Protein AF-A0A7S4BZR0-F1 (afdb_monomer_lite)

InterPro domains:
  IPR036034 PDZ superfamily [SSF50156] (116-196)

Organism: Chrysotila carterae (NCBI:txid13221)

Sequence (221 aa):
MADSKASVEVSASSNACWRFVQHFDRAEKVVCATGTAWGLLARAPMSVLVLYWFVRHCVYFGVTLALLLLADPAWALPLVGAVFVVAHVWKGTAFILRLKNDEFPQPADIELGDRSVTPSSPRGRVSVRLLKPTPSTRWGIVPAVSHHPDGHVQIVKLNAEGYARKKLCVGDIVLTIDGESVHSCEGFVAAINAAHENADAKNGPLLTISRSKNSFDIEAD

Structure (mmCIF, N/CA/C/O backbone):
data_AF-A0A7S4BZR0-F1
#
_entry.id   AF-A0A7S4BZR0-F1
#
loop_
_atom_site.group_PDB
_atom_site.id
_atom_site.type_symbol
_atom_site.label_atom_id
_atom_site.label_alt_id
_atom_site.label_comp_id
_atom_site.label_asym_id
_atom_site.label_entity_id
_atom_site.label_seq_id
_atom_site.pdbx_PDB_ins_code
_atom_site.Cartn_x
_atom_site.Cartn_y
_atom_site.Cartn_z
_atom_site.occupancy
_atom_site.B_iso_or_equiv
_atom_site.auth_seq_id
_atom_site.auth_comp_id
_atom_site.auth_asym_id
_atom_site.auth_atom_id
_atom_site.pdbx_PDB_model_num
ATOM 1 N N . MET A 1 1 ? -13.819 -42.213 -40.325 1.00 55.97 1 MET A N 1
ATOM 2 C CA . MET A 1 1 ? -12.811 -42.623 -39.315 1.00 55.97 1 MET A CA 1
ATOM 3 C C . MET A 1 1 ? -11.538 -41.752 -39.331 1.00 55.97 1 MET A C 1
ATOM 5 O O . MET A 1 1 ? -10.557 -42.135 -38.710 1.00 55.97 1 MET A O 1
ATOM 9 N N . ALA A 1 2 ? -11.545 -40.577 -39.987 1.00 55.94 2 ALA A N 1
ATOM 10 C CA . ALA A 1 2 ? -10.384 -39.678 -40.087 1.00 55.94 2 ALA A CA 1
ATOM 11 C C . ALA A 1 2 ? -10.424 -38.473 -39.114 1.00 55.94 2 ALA A C 1
ATOM 13 O O . ALA A 1 2 ? -9.376 -37.911 -38.815 1.00 55.94 2 ALA A O 1
ATOM 14 N N . ASP A 1 3 ? -11.586 -38.134 -38.539 1.00 53.53 3 ASP A N 1
ATOM 15 C CA . ASP A 1 3 ? -11.743 -36.954 -37.661 1.00 53.53 3 ASP A CA 1
ATOM 16 C C . ASP A 1 3 ? -11.154 -37.098 -36.249 1.00 53.53 3 ASP A C 1
ATOM 18 O O . ASP A 1 3 ? -10.976 -36.114 -35.537 1.00 53.53 3 ASP A O 1
ATOM 22 N N . SER A 1 4 ? -10.807 -38.315 -35.822 1.00 54.84 4 SER A N 1
ATOM 23 C CA . SER A 1 4 ? -10.306 -38.548 -34.459 1.00 54.84 4 SER A CA 1
ATOM 24 C C . SER A 1 4 ? -8.839 -38.153 -34.257 1.00 54.84 4 SER A C 1
ATOM 26 O O . SER A 1 4 ? -8.421 -38.011 -33.111 1.00 54.84 4 SER A O 1
ATOM 28 N N . LYS A 1 5 ? -8.035 -38.013 -35.320 1.00 55.50 5 LYS A N 1
ATOM 29 C CA . LYS A 1 5 ? -6.603 -37.682 -35.177 1.00 55.50 5 LYS A CA 1
ATOM 30 C C . LYS A 1 5 ? -6.351 -36.178 -35.068 1.00 55.50 5 LYS A C 1
ATOM 32 O O . LYS A 1 5 ? -5.501 -35.770 -34.284 1.00 55.50 5 LYS A O 1
ATOM 37 N N . ALA A 1 6 ? -7.130 -35.360 -35.775 1.00 54.78 6 ALA A N 1
ATOM 38 C CA . ALA A 1 6 ? -6.945 -33.909 -35.795 1.00 54.78 6 ALA A CA 1
ATOM 39 C C . ALA A 1 6 ? -7.263 -33.242 -34.440 1.00 54.78 6 ALA A C 1
ATOM 41 O O . ALA A 1 6 ? -6.581 -32.307 -34.029 1.00 54.78 6 ALA A O 1
ATOM 42 N N . SER A 1 7 ? -8.251 -33.750 -33.697 1.00 50.66 7 SER A N 1
ATOM 43 C CA . SER A 1 7 ? -8.622 -33.205 -32.382 1.00 50.66 7 SER A CA 1
ATOM 44 C C . SER A 1 7 ? -7.579 -33.480 -31.288 1.00 50.66 7 SER A C 1
ATOM 46 O O . SER A 1 7 ? -7.428 -32.680 -30.363 1.00 50.66 7 SER A O 1
ATOM 48 N N . VAL A 1 8 ? -6.809 -34.566 -31.411 1.00 54.81 8 VAL A N 1
ATOM 49 C CA . VAL A 1 8 ? -5.759 -34.939 -30.448 1.00 54.81 8 VAL A CA 1
ATOM 50 C C . VAL A 1 8 ? -4.508 -34.071 -30.622 1.00 54.81 8 VAL A C 1
ATOM 52 O O . VAL A 1 8 ? -3.921 -33.637 -29.630 1.00 54.81 8 VAL A O 1
ATOM 55 N N . GLU A 1 9 ? -4.129 -33.741 -31.859 1.00 52.38 9 GLU A N 1
ATOM 56 C CA . GLU A 1 9 ? -2.965 -32.883 -32.133 1.00 52.38 9 GLU A CA 1
ATOM 57 C C . GLU A 1 9 ? -3.201 -31.418 -31.732 1.00 52.38 9 GLU A C 1
ATOM 59 O O . GLU A 1 9 ? -2.324 -30.789 -31.132 1.00 52.38 9 GLU A O 1
ATOM 64 N N . VAL A 1 10 ? -4.412 -30.892 -31.948 1.00 50.62 10 VAL A N 1
ATOM 65 C CA . VAL A 1 10 ? -4.777 -29.525 -31.530 1.00 50.62 10 VAL A CA 1
ATOM 66 C C . VAL A 1 10 ? -4.757 -29.386 -30.001 1.00 50.62 10 VAL A C 1
ATOM 68 O O . VAL A 1 10 ? -4.295 -28.369 -29.477 1.00 50.62 10 VAL A O 1
ATOM 71 N N . SER A 1 11 ? -5.167 -30.426 -29.265 1.00 49.31 11 SER A N 1
ATOM 72 C CA . SER A 1 11 ? -5.118 -30.429 -27.797 1.00 49.31 11 SER A CA 1
ATOM 73 C C . SER A 1 11 ? -3.698 -30.567 -27.230 1.00 49.31 11 SER A C 1
ATOM 75 O O . SER A 1 11 ? -3.447 -30.128 -26.107 1.00 49.31 11 SER A O 1
ATOM 77 N N . ALA A 1 12 ? -2.757 -31.172 -27.957 1.00 51.62 12 ALA A N 1
ATOM 78 C CA . ALA A 1 12 ? -1.363 -31.272 -27.520 1.00 51.62 12 ALA A CA 1
ATOM 79 C C . ALA A 1 12 ? -0.606 -29.948 -27.731 1.00 51.62 12 ALA A C 1
ATOM 81 O O . ALA A 1 12 ? 0.138 -29.508 -26.850 1.00 51.62 12 ALA A O 1
ATOM 82 N N . SER A 1 13 ? -0.857 -29.274 -28.859 1.00 44.56 13 SER A N 1
ATOM 83 C CA . SER A 1 13 ? -0.262 -27.973 -29.188 1.00 44.56 13 SER A CA 1
ATOM 84 C C . SER A 1 13 ? -0.703 -26.864 -28.224 1.00 44.56 13 SER A C 1
ATOM 86 O O . SER A 1 13 ? 0.113 -26.044 -27.797 1.00 44.56 13 SER A O 1
ATOM 88 N N . SER A 1 14 ? -1.977 -26.849 -27.822 1.00 53.19 14 SER A N 1
ATOM 89 C CA . SER A 1 14 ? -2.496 -25.862 -26.866 1.00 53.19 14 SER A CA 1
ATOM 90 C C . SER A 1 14 ? -1.913 -26.046 -25.460 1.00 53.19 14 SER A C 1
ATOM 92 O O . SER A 1 14 ? -1.581 -25.061 -24.801 1.00 53.19 14 SER A O 1
ATOM 94 N N . ASN A 1 15 ? -1.688 -27.292 -25.034 1.00 54.22 15 ASN A N 1
ATOM 95 C CA . ASN A 1 15 ? -1.074 -27.616 -23.744 1.00 54.22 15 ASN A CA 1
ATOM 96 C C . ASN A 1 15 ? 0.422 -27.268 -23.681 1.00 54.22 15 ASN A C 1
ATOM 98 O O . ASN A 1 15 ? 0.909 -26.844 -22.631 1.00 54.22 15 ASN A O 1
ATOM 102 N N . ALA A 1 16 ? 1.158 -27.410 -24.787 1.00 57.34 16 ALA A N 1
ATOM 103 C CA . ALA A 1 16 ? 2.561 -26.998 -24.866 1.00 57.34 16 ALA A CA 1
ATOM 104 C C . ALA A 1 16 ? 2.708 -25.469 -24.795 1.00 57.34 16 ALA A C 1
ATOM 106 O O . ALA A 1 16 ? 3.540 -24.967 -24.039 1.00 57.34 16 ALA A O 1
ATOM 107 N N . CYS A 1 17 ? 1.844 -24.736 -25.505 1.00 53.62 17 CYS A N 1
ATOM 108 C CA . CYS A 1 17 ? 1.782 -23.277 -25.446 1.00 53.62 17 CYS A CA 1
ATOM 109 C C . CYS A 1 17 ? 1.456 -22.784 -24.025 1.00 53.62 17 CYS A C 1
ATOM 111 O O . CYS A 1 17 ? 2.168 -21.943 -23.479 1.00 53.62 17 CYS A O 1
ATOM 113 N N . TRP A 1 18 ? 0.460 -23.385 -23.365 1.00 49.34 18 TRP A N 1
ATOM 114 C CA . TRP A 1 18 ? 0.088 -23.021 -21.993 1.00 49.34 18 TRP A CA 1
ATOM 115 C C . TRP A 1 18 ? 1.195 -23.301 -20.970 1.00 49.34 18 TRP A C 1
ATOM 117 O O . TRP A 1 18 ? 1.452 -22.480 -20.089 1.00 49.34 18 TRP A O 1
ATOM 127 N N . ARG A 1 19 ? 1.895 -24.435 -21.093 1.00 57.91 19 ARG A N 1
ATOM 128 C CA . ARG A 1 19 ? 3.045 -24.754 -20.232 1.00 57.91 19 ARG A CA 1
ATOM 129 C C . ARG A 1 19 ? 4.204 -23.789 -20.460 1.00 57.91 19 ARG A C 1
ATOM 131 O O . ARG A 1 19 ? 4.810 -23.338 -19.493 1.00 57.91 19 ARG A O 1
ATOM 138 N N . PHE A 1 20 ? 4.483 -23.429 -21.710 1.00 57.78 20 PHE A N 1
ATOM 139 C CA . PHE A 1 20 ? 5.514 -22.449 -22.045 1.00 57.78 20 PHE A CA 1
ATOM 140 C C . PHE A 1 20 ? 5.204 -21.070 -21.445 1.00 57.78 20 PHE A C 1
ATOM 142 O O . PHE A 1 20 ? 6.070 -20.473 -20.808 1.00 57.78 20 PHE A O 1
ATOM 149 N N . VAL A 1 21 ? 3.949 -20.618 -21.537 1.00 54.72 21 VAL A N 1
ATOM 150 C CA . VAL A 1 21 ? 3.473 -19.370 -20.914 1.00 54.72 21 VAL A CA 1
ATOM 151 C C . VAL A 1 21 ? 3.598 -19.416 -19.386 1.00 54.72 21 VAL A C 1
ATOM 153 O O . VAL A 1 21 ? 4.069 -18.455 -18.789 1.00 54.72 21 VAL A O 1
ATOM 156 N N . GLN A 1 22 ? 3.272 -20.538 -18.734 1.00 57.62 22 GLN A N 1
ATOM 157 C CA . GLN A 1 22 ? 3.441 -20.691 -17.279 1.00 57.62 22 GLN A CA 1
ATOM 158 C C . GLN A 1 22 ? 4.911 -20.687 -16.833 1.00 57.62 22 GLN A C 1
ATOM 160 O O . GLN A 1 22 ? 5.239 -20.154 -15.769 1.00 57.62 22 GLN A O 1
ATOM 165 N N . HIS A 1 23 ? 5.809 -21.279 -17.624 1.00 57.84 23 HIS A N 1
ATOM 166 C CA . HIS A 1 23 ? 7.246 -21.222 -17.359 1.00 57.84 23 HIS A CA 1
ATOM 167 C C . HIS A 1 23 ? 7.792 -19.802 -17.534 1.00 57.84 23 HIS A C 1
ATOM 169 O O . HIS A 1 23 ? 8.602 -19.367 -16.714 1.00 57.84 23 HIS A O 1
ATOM 175 N N . PHE A 1 24 ? 7.298 -19.062 -18.529 1.00 56.38 24 PHE A N 1
ATOM 176 C CA . PHE A 1 24 ? 7.639 -17.656 -18.733 1.00 56.38 24 PHE A CA 1
ATOM 177 C C . PHE A 1 24 ? 7.092 -16.745 -17.629 1.00 56.38 24 PHE A C 1
ATOM 179 O O . PHE A 1 24 ? 7.847 -15.925 -17.130 1.00 56.38 24 PHE A O 1
ATOM 186 N N . ASP A 1 25 ? 5.856 -16.936 -17.162 1.00 47.59 25 ASP A N 1
ATOM 187 C CA . ASP A 1 25 ? 5.275 -16.183 -16.035 1.00 47.59 25 ASP A CA 1
ATOM 188 C C . ASP A 1 25 ? 6.027 -16.458 -14.716 1.00 47.59 25 ASP A C 1
ATOM 190 O O . ASP A 1 25 ? 6.266 -15.558 -13.911 1.00 47.59 25 ASP A O 1
ATOM 194 N N . ARG A 1 26 ? 6.510 -17.691 -14.499 1.00 51.25 26 ARG A N 1
ATOM 195 C CA . ARG A 1 26 ? 7.416 -17.995 -13.375 1.00 51.25 26 ARG A CA 1
ATOM 196 C C . ARG A 1 26 ? 8.785 -17.341 -13.533 1.00 51.25 26 ARG A C 1
ATOM 198 O O . ARG A 1 26 ? 9.298 -16.802 -12.555 1.00 51.25 26 ARG A O 1
ATOM 205 N N . ALA A 1 27 ? 9.377 -17.377 -14.724 1.00 48.81 27 ALA A N 1
ATOM 206 C CA . ALA A 1 27 ? 10.653 -16.720 -14.991 1.00 48.81 27 ALA A CA 1
ATOM 207 C C . ALA A 1 27 ? 10.530 -15.197 -14.853 1.00 48.81 27 ALA A C 1
ATOM 209 O O . ALA A 1 27 ? 11.384 -14.576 -14.230 1.00 48.81 27 ALA A O 1
ATOM 210 N N . GLU A 1 28 ? 9.433 -14.605 -15.325 1.00 44.62 28 GLU A N 1
ATOM 211 C CA . GLU A 1 28 ? 9.085 -13.203 -15.122 1.00 44.62 28 GLU A CA 1
ATOM 212 C C . GLU A 1 28 ? 8.915 -12.907 -13.639 1.00 44.62 28 GLU A C 1
ATOM 214 O O . GLU A 1 28 ? 9.510 -11.957 -13.163 1.00 44.62 28 GLU A O 1
ATOM 219 N N . LYS A 1 29 ? 8.213 -13.734 -12.861 1.00 49.41 29 LYS A N 1
ATOM 220 C CA . LYS A 1 29 ? 8.102 -13.552 -11.405 1.00 49.41 29 LYS A CA 1
ATOM 221 C C . LYS A 1 29 ? 9.438 -13.667 -10.685 1.00 49.41 29 LYS A C 1
ATOM 223 O O . LYS A 1 29 ? 9.616 -12.971 -9.699 1.00 49.41 29 LYS A O 1
ATOM 228 N N . VAL A 1 30 ? 10.386 -14.471 -11.164 1.00 47.75 30 VAL A N 1
ATOM 229 C CA . VAL A 1 30 ? 11.737 -14.606 -10.582 1.00 47.75 30 VAL A CA 1
ATOM 230 C C . VAL A 1 30 ? 12.661 -13.456 -11.011 1.00 47.75 3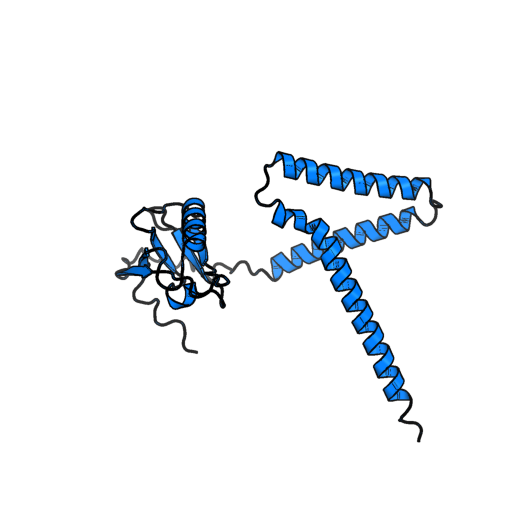0 VAL A C 1
ATOM 232 O O . VAL A 1 30 ? 13.374 -12.881 -10.191 1.00 47.75 30 VAL A O 1
ATOM 235 N N . VAL A 1 31 ? 12.610 -13.034 -12.272 1.00 48.50 31 VAL A N 1
ATOM 236 C CA . VAL A 1 31 ? 13.369 -11.881 -12.782 1.00 48.50 31 VAL A CA 1
ATOM 237 C C . VAL A 1 31 ? 12.791 -10.578 -12.223 1.00 48.50 31 VAL A C 1
ATOM 239 O O . VAL A 1 31 ? 13.530 -9.710 -11.760 1.00 48.50 31 VAL A O 1
ATOM 242 N N . CYS A 1 32 ? 11.471 -10.464 -12.131 1.00 49.34 32 CYS A N 1
ATOM 243 C CA . CYS A 1 32 ? 10.783 -9.432 -11.371 1.00 49.34 32 CYS A CA 1
ATOM 244 C C . CYS A 1 32 ? 10.962 -9.624 -9.863 1.00 49.34 32 CYS A C 1
ATOM 246 O O . CYS A 1 32 ? 10.947 -8.610 -9.189 1.00 49.34 32 CYS A O 1
ATOM 248 N N . ALA A 1 33 ? 11.239 -10.813 -9.308 1.00 44.12 33 ALA A N 1
ATOM 249 C CA . ALA A 1 33 ? 11.670 -10.985 -7.906 1.00 44.12 33 ALA A CA 1
ATOM 250 C C . ALA A 1 33 ? 13.006 -10.262 -7.660 1.00 44.12 33 ALA A C 1
ATOM 252 O O . ALA A 1 33 ? 13.150 -9.484 -6.720 1.00 44.12 33 ALA A O 1
ATOM 253 N N . THR A 1 34 ? 13.951 -10.387 -8.596 1.00 49.88 34 THR A N 1
ATOM 254 C CA . THR A 1 34 ? 15.187 -9.579 -8.593 1.00 49.88 34 THR A CA 1
ATOM 255 C C . THR A 1 34 ? 14.941 -8.103 -8.966 1.00 49.88 34 THR A C 1
ATOM 257 O O . THR A 1 34 ? 15.720 -7.216 -8.630 1.00 49.88 34 THR A O 1
ATOM 260 N N . GLY A 1 35 ? 13.814 -7.779 -9.602 1.00 50.03 35 GLY A N 1
ATOM 261 C CA . GLY A 1 35 ? 13.311 -6.409 -9.756 1.00 50.03 35 GLY A CA 1
ATOM 262 C C . GLY A 1 35 ? 12.559 -5.858 -8.531 1.00 50.03 35 GLY A C 1
ATOM 263 O O . GLY A 1 35 ? 12.505 -4.646 -8.361 1.00 50.03 35 GLY A O 1
ATOM 264 N N . THR A 1 36 ? 12.022 -6.718 -7.662 1.00 47.78 36 THR A N 1
ATOM 265 C CA . THR A 1 36 ? 11.139 -6.406 -6.517 1.00 47.78 36 THR A CA 1
ATOM 266 C C . THR A 1 36 ? 11.857 -6.487 -5.178 1.00 47.78 36 THR A C 1
ATOM 268 O O . THR A 1 36 ? 11.231 -6.271 -4.141 1.00 47.78 36 THR A O 1
ATOM 271 N N . ALA A 1 37 ? 13.188 -6.611 -5.176 1.00 53.97 37 ALA A N 1
ATOM 272 C CA . ALA A 1 37 ? 13.973 -6.170 -4.028 1.00 53.97 37 ALA A CA 1
ATOM 273 C C . ALA A 1 37 ? 13.614 -4.725 -3.640 1.00 53.97 37 ALA A C 1
ATOM 275 O O . ALA A 1 37 ? 13.694 -4.398 -2.474 1.00 53.97 37 ALA A O 1
ATOM 276 N N . TRP A 1 38 ? 13.104 -3.891 -4.553 1.00 54.31 38 TRP A N 1
ATOM 277 C CA . TRP A 1 38 ? 12.534 -2.582 -4.215 1.00 54.31 38 TRP A CA 1
ATOM 278 C C . TRP A 1 38 ? 11.355 -2.628 -3.234 1.00 54.31 38 TRP A C 1
ATOM 280 O O . TRP A 1 38 ? 11.215 -1.707 -2.445 1.00 54.31 38 TRP A O 1
ATOM 290 N N . GLY A 1 39 ? 10.529 -3.679 -3.236 1.00 52.97 39 GLY A N 1
ATOM 291 C CA . GLY A 1 39 ? 9.448 -3.848 -2.257 1.00 52.97 39 GLY A CA 1
ATOM 292 C C . GLY A 1 39 ? 9.966 -4.268 -0.879 1.00 52.97 39 GLY A C 1
ATOM 293 O O . GLY A 1 39 ? 9.493 -3.767 0.137 1.00 52.97 39 GLY A O 1
ATOM 294 N N . LEU A 1 40 ? 10.987 -5.131 -0.844 1.00 57.31 40 LEU A N 1
ATOM 295 C CA . LEU A 1 40 ? 11.679 -5.533 0.390 1.00 57.31 40 LEU A CA 1
ATOM 296 C C . LEU A 1 40 ? 12.591 -4.423 0.940 1.00 57.31 40 LEU A C 1
ATOM 298 O O . LEU A 1 40 ? 12.742 -4.280 2.149 1.00 57.31 40 LEU A O 1
ATOM 302 N N . LEU A 1 41 ? 13.163 -3.613 0.052 1.00 59.97 41 LEU A N 1
ATOM 303 C CA . LEU A 1 41 ? 14.038 -2.483 0.347 1.00 59.97 41 LEU A CA 1
ATOM 304 C C . LEU A 1 41 ? 13.278 -1.152 0.400 1.00 59.97 41 LEU A C 1
ATOM 306 O O . LEU A 1 41 ? 13.903 -0.116 0.595 1.00 59.97 41 LEU A O 1
ATOM 310 N N . ALA A 1 42 ? 11.946 -1.153 0.287 1.00 62.88 42 ALA A N 1
ATOM 311 C CA . ALA A 1 42 ? 11.139 0.070 0.344 1.00 62.88 42 ALA A CA 1
ATOM 312 C C . ALA A 1 42 ? 11.330 0.828 1.670 1.00 62.88 42 ALA A C 1
ATOM 314 O O . ALA A 1 42 ? 11.147 2.038 1.732 1.00 62.88 42 ALA A O 1
ATOM 315 N N . ARG A 1 43 ? 11.704 0.094 2.727 1.00 60.81 43 ARG A N 1
ATOM 316 C CA . ARG A 1 43 ? 12.032 0.612 4.062 1.00 60.81 43 ARG A CA 1
ATOM 317 C C . ARG A 1 43 ? 13.534 0.610 4.368 1.00 60.81 43 ARG A C 1
ATOM 319 O O . ARG A 1 43 ? 13.919 0.899 5.496 1.00 60.81 43 ARG A O 1
ATOM 326 N N . ALA A 1 44 ? 14.380 0.224 3.414 1.00 73.56 44 ALA A N 1
ATOM 327 C CA . ALA A 1 44 ? 15.818 0.174 3.634 1.00 73.56 44 ALA A CA 1
ATOM 328 C C . ALA A 1 44 ? 16.423 1.591 3.604 1.00 73.56 44 ALA A C 1
ATOM 330 O O . ALA A 1 44 ? 15.920 2.460 2.889 1.00 73.56 44 ALA A O 1
ATOM 331 N N . PRO A 1 45 ? 17.522 1.834 4.340 1.00 81.00 45 PRO A N 1
ATOM 332 C CA . PRO A 1 45 ? 18.242 3.098 4.264 1.00 81.00 45 PRO A CA 1
ATOM 333 C C . PRO A 1 45 ? 18.698 3.394 2.828 1.00 81.00 45 PRO A C 1
ATOM 335 O O . PRO A 1 45 ? 19.053 2.479 2.081 1.00 81.00 45 PRO A O 1
ATOM 338 N N . MET A 1 46 ? 18.776 4.677 2.461 1.00 68.75 46 MET A N 1
ATOM 339 C CA . MET A 1 46 ? 19.169 5.110 1.110 1.00 68.75 46 MET A CA 1
ATOM 340 C C . MET A 1 46 ? 20.521 4.526 0.662 1.00 68.75 46 MET A C 1
ATOM 342 O O . MET A 1 46 ? 20.691 4.178 -0.504 1.00 68.75 46 MET A O 1
ATOM 346 N N . SER A 1 47 ? 21.463 4.335 1.590 1.00 75.06 47 SER A N 1
ATOM 347 C CA . SER A 1 47 ? 22.758 3.695 1.320 1.00 75.06 47 SER A CA 1
ATOM 348 C C . SER A 1 47 ? 22.625 2.245 0.842 1.00 75.06 47 SER A C 1
ATOM 350 O O . SER A 1 47 ? 23.349 1.830 -0.060 1.00 75.06 47 SER A O 1
ATOM 352 N N . VAL A 1 48 ? 21.671 1.485 1.387 1.00 78.12 48 VAL A N 1
ATOM 353 C CA . VAL A 1 48 ? 21.398 0.095 0.991 1.00 78.12 48 VAL A CA 1
ATOM 354 C C . VAL A 1 48 ? 20.763 0.047 -0.397 1.00 78.12 48 VAL A C 1
ATOM 356 O O . VAL A 1 48 ? 21.115 -0.811 -1.203 1.00 78.12 48 VAL A O 1
ATOM 359 N N . LEU A 1 49 ? 19.882 0.999 -0.714 1.00 71.94 49 LEU A N 1
ATOM 360 C CA . LEU A 1 49 ? 19.295 1.137 -2.050 1.00 71.94 49 LEU A CA 1
ATOM 361 C C . LEU A 1 49 ? 20.352 1.477 -3.110 1.00 71.94 49 LEU A C 1
ATOM 363 O O . LEU A 1 49 ? 20.363 0.870 -4.182 1.00 71.94 49 LEU A O 1
ATOM 367 N N . VAL A 1 50 ? 21.271 2.398 -2.799 1.00 71.94 50 VAL A N 1
ATOM 368 C CA . VAL A 1 50 ? 22.393 2.762 -3.681 1.00 71.94 50 VAL A CA 1
ATOM 369 C C . VAL A 1 50 ? 23.338 1.579 -3.878 1.00 71.94 50 VAL A C 1
ATOM 371 O O . VAL A 1 50 ? 23.704 1.275 -5.012 1.00 71.94 50 VAL A O 1
ATOM 374 N N . LEU A 1 51 ? 23.686 0.864 -2.803 1.00 79.81 51 LEU A N 1
ATOM 375 C CA . LEU A 1 51 ? 24.521 -0.334 -2.879 1.00 79.81 51 LEU A CA 1
ATOM 376 C C . LEU A 1 51 ? 23.857 -1.427 -3.726 1.00 79.81 51 LEU A C 1
ATOM 378 O O . LEU A 1 51 ? 24.504 -2.012 -4.592 1.00 79.81 51 LEU A O 1
ATOM 382 N N . TYR A 1 52 ? 22.562 -1.675 -3.522 1.00 80.31 52 TYR A N 1
ATOM 383 C CA . TYR A 1 52 ? 21.796 -2.646 -4.300 1.00 80.31 52 TYR A CA 1
ATOM 384 C C . TYR A 1 52 ? 21.771 -2.292 -5.790 1.00 80.31 52 TYR A C 1
ATOM 386 O O . TYR A 1 52 ? 22.030 -3.142 -6.647 1.00 80.31 52 TYR A O 1
ATOM 394 N N . TRP A 1 53 ? 21.488 -1.025 -6.103 1.00 81.62 53 TRP A N 1
ATOM 395 C CA . TRP A 1 53 ? 21.537 -0.512 -7.465 1.00 81.62 53 TRP A CA 1
ATOM 396 C C . TRP A 1 53 ? 22.925 -0.724 -8.078 1.00 81.62 53 TRP A C 1
ATOM 398 O O . TRP A 1 53 ? 23.016 -1.274 -9.176 1.00 81.62 53 TRP A O 1
ATOM 408 N N . PHE A 1 54 ? 23.990 -0.377 -7.355 1.00 79.81 54 PHE A N 1
ATOM 409 C CA . PHE A 1 54 ? 25.368 -0.494 -7.824 1.00 79.81 54 PHE A CA 1
ATOM 410 C C . PHE A 1 54 ? 25.760 -1.948 -8.109 1.00 79.81 54 PHE A C 1
ATOM 412 O O . PHE A 1 54 ? 26.146 -2.265 -9.232 1.00 79.81 54 PHE A O 1
ATOM 419 N N . VAL A 1 55 ? 25.570 -2.855 -7.143 1.00 82.50 55 VAL A N 1
ATOM 420 C CA . VAL A 1 55 ? 25.891 -4.288 -7.286 1.00 82.50 55 VAL A CA 1
ATOM 421 C C . VAL A 1 55 ? 25.181 -4.884 -8.497 1.00 82.50 55 VAL A C 1
ATOM 423 O O . VAL A 1 55 ? 25.797 -5.567 -9.313 1.00 82.50 55 VAL A O 1
ATOM 426 N N . ARG A 1 56 ? 23.892 -4.582 -8.664 1.00 80.38 56 ARG A N 1
ATOM 427 C CA . ARG A 1 56 ? 23.104 -5.064 -9.799 1.00 80.38 56 ARG A CA 1
ATOM 428 C C . ARG A 1 56 ? 23.656 -4.582 -11.143 1.00 80.38 56 ARG A C 1
ATOM 430 O O . ARG A 1 56 ? 23.733 -5.375 -12.079 1.00 80.38 56 ARG A O 1
ATOM 437 N N . HIS A 1 57 ? 24.046 -3.313 -11.246 1.00 79.12 57 HIS A N 1
ATOM 438 C CA . HIS A 1 57 ? 24.615 -2.769 -12.482 1.00 79.12 57 HIS A CA 1
ATOM 439 C C . HIS A 1 57 ? 26.007 -3.333 -12.762 1.00 79.12 57 HIS A C 1
ATOM 441 O O . HIS A 1 57 ? 26.294 -3.662 -13.910 1.00 79.12 57 HIS A O 1
ATOM 447 N N . CYS A 1 58 ? 26.833 -3.540 -11.734 1.00 79.31 58 CYS A N 1
ATOM 448 C CA . CYS A 1 58 ? 28.118 -4.220 -11.877 1.00 79.31 58 CYS A CA 1
ATOM 449 C C . CYS A 1 58 ? 27.955 -5.660 -12.374 1.00 79.31 58 CYS A C 1
ATOM 451 O O . CYS A 1 58 ? 28.719 -6.084 -13.234 1.00 79.31 58 CYS A O 1
ATOM 453 N N . VAL A 1 59 ? 26.945 -6.398 -11.900 1.00 83.12 59 VAL A N 1
ATOM 454 C CA . VAL A 1 59 ? 26.649 -7.755 -12.392 1.00 83.12 59 VAL A CA 1
ATOM 455 C C . VAL A 1 59 ? 26.207 -7.724 -13.855 1.00 83.12 59 VAL A C 1
ATOM 457 O O . VAL A 1 59 ? 26.738 -8.486 -14.659 1.00 83.12 59 VAL A O 1
ATOM 460 N N . TYR A 1 60 ? 25.287 -6.831 -14.235 1.00 79.38 60 TYR A N 1
ATOM 461 C CA . TYR A 1 60 ? 24.873 -6.696 -15.638 1.00 79.38 60 TYR A CA 1
ATOM 462 C C . TYR A 1 60 ? 26.038 -6.319 -16.549 1.00 79.38 60 TYR A C 1
ATOM 464 O O . TYR A 1 60 ? 26.201 -6.917 -17.614 1.00 79.38 60 TYR A O 1
ATOM 472 N N . PHE A 1 61 ? 26.867 -5.371 -16.117 1.00 80.06 61 PHE A N 1
ATOM 473 C CA . PHE A 1 61 ? 28.052 -4.957 -16.851 1.00 80.06 61 PHE A CA 1
ATOM 474 C C . PHE A 1 61 ? 29.066 -6.098 -16.964 1.00 80.06 61 PHE A C 1
ATOM 476 O O . PHE A 1 61 ? 29.533 -6.380 -18.059 1.00 80.06 61 PHE A O 1
ATOM 483 N N . GLY A 1 62 ? 29.351 -6.803 -15.867 1.00 81.81 62 GLY A N 1
ATOM 484 C CA . GLY A 1 62 ? 30.297 -7.918 -15.834 1.00 81.81 62 GLY A CA 1
ATOM 485 C C . GLY A 1 62 ? 29.867 -9.093 -16.709 1.00 81.81 62 GLY A C 1
ATOM 486 O O . GLY A 1 62 ? 30.678 -9.605 -17.472 1.00 81.81 62 GLY A O 1
ATOM 487 N N . VAL A 1 63 ? 28.588 -9.484 -16.667 1.00 81.06 63 VAL A N 1
ATOM 488 C CA . VAL A 1 63 ? 28.041 -10.538 -17.541 1.00 81.06 63 VAL A CA 1
ATOM 489 C C . VAL A 1 63 ? 28.092 -10.109 -19.005 1.00 81.06 63 VAL A C 1
ATOM 491 O O . VAL A 1 63 ? 28.509 -10.891 -19.854 1.00 81.06 63 VAL A O 1
ATOM 494 N N . THR A 1 64 ? 27.720 -8.863 -19.301 1.00 77.69 64 THR A N 1
ATOM 495 C CA . THR A 1 64 ? 27.792 -8.319 -20.664 1.00 77.69 64 THR A CA 1
ATOM 496 C C . THR A 1 64 ? 29.230 -8.317 -21.174 1.00 77.69 64 THR A C 1
ATOM 498 O O . THR A 1 64 ? 29.492 -8.809 -22.265 1.00 77.69 64 THR A O 1
ATOM 501 N N . LEU A 1 65 ? 30.176 -7.835 -20.369 1.00 79.31 65 LEU A N 1
ATOM 502 C CA . LEU A 1 65 ? 31.595 -7.805 -20.708 1.00 79.31 65 LEU A CA 1
ATOM 503 C C . LEU A 1 65 ? 32.164 -9.217 -20.897 1.00 79.31 65 LEU A C 1
ATOM 505 O O . LEU A 1 65 ? 32.879 -9.457 -21.861 1.00 79.31 65 LEU A O 1
ATOM 509 N N . ALA A 1 66 ? 31.816 -10.169 -20.029 1.00 80.75 66 ALA A N 1
ATOM 510 C CA . ALA A 1 66 ? 32.242 -11.560 -20.165 1.00 80.75 66 ALA A CA 1
ATOM 511 C C . ALA A 1 66 ? 31.700 -12.203 -21.451 1.00 80.75 66 ALA A C 1
ATOM 513 O O . ALA A 1 66 ? 32.452 -12.865 -22.160 1.00 80.75 66 ALA A O 1
ATOM 514 N N . LEU A 1 67 ? 30.428 -11.970 -21.791 1.00 76.94 67 LEU A N 1
ATOM 515 C CA . LEU A 1 67 ? 29.847 -12.438 -23.052 1.00 76.94 67 LEU A CA 1
ATOM 516 C C . LEU A 1 67 ? 30.549 -11.815 -24.262 1.00 76.94 67 LEU A C 1
ATOM 518 O O . LEU A 1 67 ? 30.808 -12.517 -25.230 1.00 76.94 67 LEU A O 1
ATOM 522 N N . LEU A 1 68 ? 30.910 -10.533 -24.193 1.00 76.50 68 LEU A N 1
ATOM 523 C CA . LEU A 1 68 ? 31.659 -9.855 -25.255 1.00 76.50 68 LEU A CA 1
ATOM 524 C C . LEU A 1 68 ? 33.077 -10.396 -25.439 1.00 76.50 68 LEU A C 1
ATOM 526 O O . LEU A 1 68 ? 33.571 -10.427 -26.560 1.00 76.50 68 LEU A O 1
ATOM 530 N N . LEU A 1 69 ? 33.735 -10.795 -24.351 1.00 81.50 69 LEU A N 1
ATOM 531 C CA . LEU A 1 69 ? 35.099 -11.320 -24.392 1.00 81.50 69 LEU A CA 1
ATOM 532 C C . LEU A 1 69 ? 35.160 -12.797 -24.802 1.00 81.50 69 LEU A C 1
ATOM 534 O O . LEU A 1 69 ? 36.176 -13.231 -25.336 1.00 81.50 69 LEU A O 1
ATOM 538 N N . LEU A 1 70 ? 34.110 -13.573 -24.517 1.00 84.19 70 LEU A N 1
ATOM 539 C CA . LEU A 1 70 ? 34.103 -15.028 -24.700 1.00 84.19 70 LEU A CA 1
ATOM 540 C C . LEU A 1 70 ? 33.315 -15.501 -25.926 1.00 84.19 70 LEU A C 1
ATOM 542 O O . LEU A 1 70 ? 33.532 -16.625 -26.376 1.00 84.19 70 LEU A O 1
ATOM 546 N N . ALA A 1 71 ? 32.391 -14.698 -26.451 1.00 79.12 71 ALA A N 1
ATOM 547 C CA . ALA A 1 71 ? 31.577 -15.067 -27.602 1.00 79.12 71 ALA A CA 1
ATOM 548 C C . ALA A 1 71 ? 32.084 -14.404 -28.888 1.00 79.12 71 ALA A C 1
ATOM 550 O O . ALA A 1 71 ? 32.677 -13.328 -28.863 1.00 79.12 71 ALA A O 1
ATOM 551 N N . ASP A 1 72 ? 31.816 -15.045 -30.027 1.00 83.00 72 ASP A N 1
ATOM 552 C CA . ASP A 1 72 ? 32.126 -14.472 -31.334 1.00 83.00 72 ASP A CA 1
ATOM 553 C C . ASP A 1 72 ? 31.330 -13.158 -31.519 1.00 83.00 72 ASP A C 1
ATOM 555 O O . ASP A 1 72 ? 30.086 -13.167 -31.475 1.00 83.00 72 ASP A O 1
ATOM 559 N N . PRO A 1 73 ? 32.017 -12.010 -31.683 1.00 73.75 73 PRO A N 1
ATOM 560 C CA . PRO A 1 73 ? 31.386 -10.696 -31.676 1.00 73.75 73 PRO A CA 1
ATOM 561 C C . PRO A 1 73 ? 30.360 -10.518 -32.798 1.00 73.75 73 PRO A C 1
ATOM 563 O O . PRO A 1 73 ? 29.470 -9.678 -32.662 1.00 73.75 73 PRO A O 1
ATOM 566 N N . ALA A 1 74 ? 30.434 -11.314 -33.873 1.00 80.69 74 ALA A N 1
ATOM 567 C CA . ALA A 1 74 ? 29.545 -11.196 -35.025 1.00 80.69 74 ALA A CA 1
ATOM 568 C C . ALA A 1 74 ? 28.058 -11.398 -34.680 1.00 80.69 74 ALA A C 1
ATOM 570 O O . ALA A 1 74 ? 27.198 -10.764 -35.289 1.00 80.69 74 ALA A O 1
ATOM 571 N N . TRP A 1 75 ? 27.737 -12.239 -33.691 1.00 80.50 75 TRP A N 1
ATOM 572 C CA . TRP A 1 75 ? 26.347 -12.525 -33.305 1.00 80.50 75 TRP A CA 1
ATOM 573 C C . TRP A 1 75 ? 26.039 -12.218 -31.835 1.00 80.50 75 TRP A C 1
ATOM 575 O O . TRP A 1 75 ? 24.888 -11.936 -31.498 1.00 80.50 75 TRP A O 1
ATOM 585 N N . ALA A 1 76 ? 27.044 -12.210 -30.956 1.00 75.19 76 ALA A N 1
ATOM 586 C CA . ALA A 1 76 ? 26.834 -11.977 -29.529 1.00 75.19 76 ALA A CA 1
ATOM 587 C C . ALA A 1 76 ? 26.439 -10.525 -29.213 1.00 75.19 76 ALA A C 1
ATOM 589 O O . ALA A 1 76 ? 25.494 -10.285 -28.460 1.00 75.19 76 ALA A O 1
ATOM 590 N N . LEU A 1 77 ? 27.113 -9.552 -29.834 1.00 75.56 77 LEU A N 1
ATOM 591 C CA . LEU A 1 77 ? 26.803 -8.123 -29.710 1.00 75.56 77 LEU A CA 1
ATOM 592 C C . LEU A 1 77 ? 25.356 -7.780 -30.105 1.00 75.56 77 LEU A C 1
ATOM 594 O O . LEU A 1 77 ? 24.649 -7.184 -29.286 1.00 75.56 77 LEU A O 1
ATOM 598 N N . PRO A 1 78 ? 24.875 -8.151 -31.311 1.00 78.50 78 PRO A N 1
ATOM 599 C CA . PRO A 1 78 ? 23.505 -7.843 -31.706 1.00 78.50 78 PRO A CA 1
ATOM 600 C C . PRO A 1 78 ? 22.471 -8.573 -30.843 1.00 78.50 78 PRO A C 1
ATOM 602 O O . PRO A 1 78 ? 21.428 -7.995 -30.548 1.00 78.50 78 PRO A O 1
ATOM 605 N N . LEU A 1 79 ? 22.760 -9.792 -30.369 1.00 80.44 79 LEU A N 1
ATOM 606 C CA . LEU A 1 79 ? 21.860 -10.526 -29.477 1.00 80.44 79 LEU A CA 1
ATOM 607 C C . LEU A 1 79 ? 21.712 -9.835 -28.113 1.00 80.44 79 LEU A C 1
ATOM 609 O O . LEU A 1 79 ? 20.590 -9.617 -27.653 1.00 80.44 79 LEU A O 1
ATOM 613 N N . VAL A 1 80 ? 22.822 -9.448 -27.476 1.00 78.31 80 VAL A N 1
ATOM 614 C CA . VAL A 1 80 ? 22.797 -8.725 -26.192 1.00 78.31 80 VAL A CA 1
ATOM 615 C C . VAL A 1 80 ? 22.110 -7.367 -26.349 1.00 78.31 80 VAL A C 1
ATOM 617 O O . VAL A 1 80 ? 21.265 -7.009 -25.527 1.00 78.31 80 VAL A O 1
ATOM 620 N N . GLY A 1 81 ? 22.407 -6.643 -27.432 1.00 78.50 81 GLY A N 1
ATOM 621 C CA . GLY A 1 81 ? 21.738 -5.386 -27.766 1.00 78.50 81 GLY A CA 1
ATOM 622 C C . GLY A 1 81 ? 20.227 -5.558 -27.941 1.00 78.50 81 GLY A C 1
ATOM 623 O O . GLY A 1 81 ? 19.454 -4.804 -27.351 1.00 78.50 81 GLY A O 1
ATOM 624 N N . ALA A 1 82 ? 19.790 -6.586 -28.672 1.00 81.50 82 ALA A N 1
ATOM 625 C CA . ALA A 1 82 ? 18.375 -6.881 -28.879 1.00 81.50 82 ALA A CA 1
ATOM 626 C C . ALA A 1 82 ? 17.656 -7.201 -27.561 1.00 81.50 82 ALA A C 1
ATOM 628 O O . ALA A 1 82 ? 16.608 -6.621 -27.283 1.00 81.50 82 ALA A O 1
ATOM 629 N N . VAL A 1 83 ? 18.233 -8.058 -26.710 1.00 80.56 83 VAL A N 1
ATOM 630 C CA . VAL A 1 83 ? 17.660 -8.386 -25.392 1.00 80.56 83 VAL A CA 1
ATOM 631 C C . VAL A 1 83 ? 17.557 -7.138 -24.515 1.00 80.56 83 VAL A C 1
ATOM 633 O O . VAL A 1 83 ? 16.527 -6.917 -23.874 1.00 80.56 83 VAL A O 1
ATOM 636 N N . PHE A 1 84 ? 18.589 -6.291 -24.508 1.00 78.88 84 PHE A N 1
ATOM 637 C CA . PHE A 1 84 ? 18.590 -5.051 -23.737 1.00 78.88 84 PHE A CA 1
ATOM 638 C C . PHE A 1 84 ? 17.498 -4.087 -24.214 1.00 78.88 84 PHE A C 1
ATOM 640 O O . PHE A 1 84 ? 16.721 -3.593 -23.392 1.00 78.88 84 PHE A O 1
ATOM 647 N N . VAL A 1 85 ? 17.394 -3.855 -25.525 1.00 81.06 85 VAL A N 1
ATOM 648 C CA . VAL A 1 85 ? 16.374 -2.981 -26.123 1.00 81.06 85 VAL A CA 1
ATOM 649 C C . VAL A 1 85 ? 14.974 -3.518 -25.844 1.00 81.06 85 VAL A C 1
ATOM 651 O O . VAL A 1 85 ? 14.141 -2.771 -25.335 1.00 81.06 85 VAL A O 1
ATOM 654 N N . VAL A 1 86 ? 14.718 -4.808 -26.079 1.00 83.94 86 VAL A N 1
ATOM 655 C CA . VAL A 1 86 ? 13.413 -5.437 -25.811 1.00 83.94 86 VAL A CA 1
ATOM 656 C C . VAL A 1 86 ? 13.035 -5.296 -24.337 1.00 83.94 86 VAL A C 1
ATOM 658 O O . VAL A 1 86 ? 11.914 -4.890 -24.033 1.00 83.94 86 VAL A O 1
ATOM 661 N N . ALA A 1 87 ? 13.966 -5.539 -23.412 1.00 79.50 87 ALA A N 1
ATOM 662 C CA . ALA A 1 87 ? 13.707 -5.398 -21.981 1.00 79.50 87 ALA A CA 1
ATOM 663 C C . ALA A 1 87 ? 13.363 -3.952 -21.573 1.00 79.50 87 ALA A C 1
ATOM 665 O O . ALA A 1 87 ? 12.516 -3.743 -20.700 1.00 79.50 87 ALA A O 1
ATOM 666 N N . HIS A 1 88 ? 13.994 -2.947 -22.189 1.00 77.88 88 HIS A N 1
ATOM 667 C CA . HIS A 1 88 ? 13.734 -1.534 -21.890 1.00 77.88 88 HIS A CA 1
ATOM 668 C C . HIS A 1 88 ? 12.450 -1.028 -22.541 1.00 77.88 88 HIS A C 1
ATOM 670 O O . HIS A 1 88 ? 11.663 -0.359 -21.874 1.00 77.88 88 HIS A O 1
ATOM 676 N N . VAL A 1 89 ? 12.194 -1.397 -23.797 1.00 81.56 89 VAL A N 1
ATOM 677 C CA . VAL A 1 89 ? 10.939 -1.087 -24.492 1.00 81.56 89 VAL A CA 1
ATOM 678 C C . VAL A 1 89 ? 9.764 -1.724 -23.760 1.00 81.56 89 VAL A C 1
ATOM 680 O O . VAL A 1 89 ? 8.769 -1.046 -23.513 1.00 81.56 89 VAL A O 1
ATOM 683 N N . TRP A 1 90 ? 9.887 -2.983 -23.327 1.00 85.06 90 TRP A N 1
ATOM 684 C CA . TRP A 1 90 ? 8.869 -3.651 -22.515 1.00 85.06 90 TRP A CA 1
ATOM 685 C C . TRP A 1 90 ? 8.601 -2.901 -21.211 1.00 85.06 90 TRP A C 1
ATOM 687 O O . TRP A 1 90 ? 7.452 -2.602 -20.906 1.00 85.06 90 TRP A O 1
ATOM 697 N N . LYS A 1 91 ? 9.645 -2.533 -20.457 1.00 71.44 91 LYS A N 1
ATOM 698 C CA . LYS A 1 91 ? 9.484 -1.762 -19.213 1.00 71.44 91 LYS A CA 1
ATOM 699 C C . LYS A 1 91 ? 8.857 -0.392 -19.445 1.00 71.44 91 LYS A C 1
ATOM 701 O O . LYS A 1 91 ? 7.976 -0.010 -18.682 1.00 71.44 91 LYS A O 1
ATOM 706 N N . GLY A 1 92 ? 9.283 0.327 -20.482 1.00 73.69 92 GLY A N 1
ATOM 707 C CA . GLY A 1 92 ? 8.692 1.608 -20.866 1.00 73.69 92 GLY A CA 1
ATOM 708 C C . GLY A 1 92 ? 7.218 1.454 -21.232 1.00 73.69 92 GLY A C 1
ATOM 709 O O . GLY A 1 92 ? 6.381 2.205 -20.744 1.00 73.69 92 GLY A O 1
ATOM 710 N N . THR A 1 93 ? 6.881 0.417 -21.998 1.00 77.44 93 THR A N 1
ATOM 711 C CA . THR A 1 93 ? 5.497 0.100 -22.375 1.00 77.44 93 THR A CA 1
ATOM 712 C C . THR A 1 93 ? 4.665 -0.274 -21.155 1.00 77.44 93 THR A C 1
ATOM 714 O O . THR A 1 93 ? 3.585 0.269 -20.975 1.00 77.44 93 THR A O 1
ATOM 717 N N . ALA A 1 94 ? 5.170 -1.130 -20.266 1.00 68.50 94 ALA A N 1
ATOM 718 C CA . ALA A 1 94 ? 4.495 -1.497 -19.024 1.00 68.50 94 ALA A CA 1
ATOM 719 C C . ALA A 1 94 ? 4.290 -0.287 -18.100 1.00 68.50 94 ALA A C 1
ATOM 721 O O . ALA A 1 94 ? 3.247 -0.177 -17.464 1.00 68.50 94 ALA A O 1
ATOM 722 N N . PHE A 1 95 ? 5.249 0.640 -18.043 1.00 67.44 95 PHE A N 1
ATOM 723 C CA . PHE A 1 95 ? 5.110 1.897 -17.311 1.00 67.44 95 PHE A CA 1
ATOM 724 C C . PHE A 1 95 ? 4.036 2.801 -17.930 1.00 67.44 95 PHE A C 1
ATOM 726 O O . PHE A 1 95 ? 3.172 3.282 -17.209 1.00 67.44 95 PHE A O 1
ATOM 733 N N . ILE A 1 96 ? 4.022 2.970 -19.256 1.00 72.00 96 ILE A N 1
ATOM 734 C CA . ILE A 1 96 ? 2.993 3.749 -19.967 1.00 72.00 96 ILE A CA 1
ATOM 735 C C . ILE A 1 96 ? 1.611 3.107 -19.824 1.00 72.00 96 ILE A C 1
ATOM 737 O O . ILE A 1 96 ? 0.629 3.810 -19.621 1.00 72.00 96 ILE A O 1
ATOM 741 N N . LEU A 1 97 ? 1.515 1.781 -19.915 1.00 71.56 97 LEU A N 1
ATOM 742 C CA . LEU A 1 97 ? 0.263 1.056 -19.713 1.00 71.56 97 LEU A CA 1
ATOM 743 C C . LEU A 1 97 ? -0.216 1.173 -18.269 1.00 71.56 97 LEU A C 1
ATOM 745 O O . LEU A 1 97 ? -1.410 1.323 -18.064 1.00 71.56 97 LEU A O 1
ATOM 749 N N . ARG A 1 98 ? 0.684 1.178 -17.278 1.00 64.81 98 ARG A N 1
ATOM 750 C CA . ARG A 1 98 ? 0.322 1.523 -15.897 1.00 64.81 98 ARG A CA 1
ATOM 751 C C . ARG A 1 98 ? -0.156 2.963 -15.800 1.00 64.81 98 ARG A C 1
ATOM 753 O O . ARG A 1 98 ? -1.217 3.159 -15.262 1.00 64.81 98 ARG A O 1
ATOM 760 N N . LEU A 1 99 ? 0.503 3.936 -16.425 1.00 65.38 99 LEU A N 1
ATOM 761 C CA . LEU A 1 99 ? 0.009 5.321 -16.458 1.00 65.38 99 LEU A CA 1
ATOM 762 C C . LEU A 1 99 ? -1.332 5.504 -17.191 1.00 65.38 99 LEU A C 1
ATO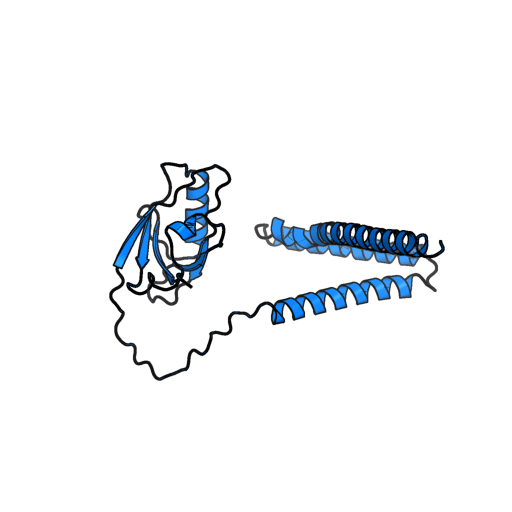M 764 O O . LEU A 1 99 ? -1.996 6.509 -16.977 1.00 65.38 99 LEU A O 1
ATOM 768 N N . LYS A 1 100 ? -1.692 4.592 -18.102 1.00 71.25 100 LYS A N 1
ATOM 769 C CA . LYS A 1 100 ? -2.976 4.608 -18.818 1.00 71.25 100 LYS A CA 1
ATOM 770 C C . LYS A 1 100 ? -4.082 3.841 -18.089 1.00 71.25 100 LYS A C 1
ATOM 772 O O . LYS A 1 100 ? -5.235 4.228 -18.204 1.00 71.25 100 LYS A O 1
ATOM 777 N N . ASN A 1 101 ? -3.735 2.738 -17.421 1.00 67.06 101 ASN A N 1
ATOM 778 C CA . ASN A 1 101 ? -4.671 1.841 -16.731 1.00 67.06 101 ASN A CA 1
ATOM 779 C C . ASN A 1 101 ? -4.850 2.209 -15.260 1.00 67.06 101 ASN A C 1
ATOM 781 O O . ASN A 1 101 ? -5.940 2.049 -14.720 1.00 67.06 101 ASN A O 1
ATOM 785 N N . ASP A 1 102 ? -3.802 2.729 -14.624 1.00 44.59 102 ASP A N 1
ATOM 786 C CA . ASP A 1 102 ? -3.982 3.737 -13.599 1.00 44.59 102 ASP A CA 1
ATOM 787 C C . ASP A 1 102 ? -4.514 4.954 -14.365 1.00 44.59 102 ASP A C 1
ATOM 789 O O . ASP A 1 102 ? -3.807 5.918 -14.651 1.00 44.59 102 ASP A O 1
ATOM 793 N N . GLU A 1 103 ? -5.819 4.947 -14.631 1.00 42.66 103 GLU A N 1
ATOM 794 C CA . GLU A 1 103 ? -6.577 6.077 -14.140 1.00 42.66 103 GLU A CA 1
ATOM 795 C C . GLU A 1 103 ? -6.057 6.294 -12.705 1.00 42.66 103 GLU A C 1
ATOM 797 O O . GLU A 1 103 ? -6.551 5.728 -11.731 1.00 42.66 103 GLU A O 1
ATOM 802 N N . PHE A 1 104 ? -5.041 7.167 -12.555 1.00 40.66 104 PHE A N 1
ATOM 803 C CA . PHE A 1 104 ? -5.204 8.242 -11.591 1.00 40.66 104 PHE A CA 1
ATOM 804 C C . PHE A 1 104 ? -6.682 8.531 -11.684 1.00 40.66 104 PHE A C 1
ATOM 806 O O . PHE A 1 104 ? -7.095 8.840 -12.811 1.00 40.66 104 PHE A O 1
ATOM 813 N N . PRO A 1 105 ? -7.476 8.315 -10.618 1.00 39.03 105 PRO A N 1
ATOM 814 C CA . PRO A 1 105 ? -8.828 8.808 -10.638 1.00 39.03 105 PRO A CA 1
ATOM 815 C C . PRO A 1 105 ? -8.649 10.201 -11.202 1.00 39.03 105 PRO A C 1
ATOM 817 O O . PRO A 1 105 ? -7.913 11.004 -10.605 1.00 39.03 105 PRO A O 1
ATOM 820 N N . GLN A 1 106 ? -9.168 10.446 -12.414 1.00 33.66 106 GLN A N 1
ATOM 821 C CA . GLN A 1 106 ? -9.292 11.824 -12.808 1.00 33.66 106 GLN A CA 1
ATOM 822 C C . GLN A 1 106 ? -9.997 12.422 -11.596 1.00 33.66 106 GLN A C 1
ATOM 824 O O . GLN A 1 106 ? -10.888 11.754 -11.045 1.00 33.66 106 GLN A O 1
ATOM 829 N N . PRO A 1 107 ? -9.532 13.555 -11.051 1.00 41.47 107 PRO A N 1
ATOM 830 C CA . PRO A 1 107 ? -10.393 14.311 -10.170 1.00 41.47 107 PRO A CA 1
ATOM 831 C C . PRO A 1 107 ? -11.650 14.513 -11.006 1.00 41.47 107 PRO A C 1
ATOM 833 O O . PRO A 1 107 ? -11.631 15.333 -11.915 1.00 41.47 107 PRO A O 1
ATOM 836 N N . ALA A 1 108 ? -12.628 13.622 -10.826 1.00 41.59 108 ALA A N 1
ATOM 837 C CA . ALA A 1 108 ? -13.789 13.511 -11.671 1.00 41.59 108 ALA A CA 1
ATOM 838 C C . ALA A 1 108 ? -14.436 14.854 -11.485 1.00 41.59 108 ALA A C 1
ATOM 840 O O . ALA A 1 108 ? -14.849 15.158 -10.366 1.00 41.59 108 ALA A O 1
ATOM 841 N N . ASP A 1 109 ? -14.312 15.674 -12.520 1.00 40.38 109 ASP A N 1
ATOM 842 C CA . ASP A 1 109 ? -14.921 16.968 -12.684 1.00 40.38 109 ASP A CA 1
ATOM 843 C C . ASP A 1 109 ? -15.254 17.611 -11.335 1.00 40.38 109 ASP A C 1
ATOM 845 O O . ASP A 1 109 ? -16.414 17.748 -10.943 1.00 40.38 109 ASP A O 1
ATOM 849 N N . ILE A 1 110 ? -14.218 18.046 -10.602 1.00 45.25 110 ILE A N 1
ATOM 850 C CA . ILE A 1 110 ? -14.415 19.267 -9.829 1.00 45.25 110 ILE A CA 1
ATOM 851 C C . ILE A 1 110 ? -14.569 20.322 -10.914 1.00 45.25 110 ILE A C 1
ATOM 853 O O . ILE A 1 110 ? -13.616 21.000 -11.296 1.00 45.25 110 ILE A O 1
ATOM 857 N N . GLU A 1 111 ? -15.790 20.426 -11.444 1.00 38.56 111 GLU A N 1
ATOM 858 C CA . GLU A 1 111 ? -16.308 21.709 -11.841 1.00 38.56 111 GLU A CA 1
ATOM 859 C C . GLU A 1 111 ? -15.827 22.658 -10.743 1.00 38.56 111 GLU A C 1
ATOM 861 O O . GLU A 1 111 ? -16.256 22.562 -9.587 1.00 38.56 111 GLU A O 1
ATOM 866 N N . LEU A 1 112 ? -14.940 23.589 -11.098 1.00 42.56 112 LEU A N 1
ATOM 867 C CA . LEU A 1 112 ? -14.905 24.890 -10.446 1.00 42.56 112 LEU A CA 1
ATOM 868 C C . LEU A 1 112 ? -16.250 25.585 -10.740 1.00 42.56 112 LEU A C 1
ATOM 870 O O . LEU A 1 112 ? -16.311 26.683 -11.278 1.00 42.56 112 LEU A O 1
ATOM 874 N N . GLY A 1 113 ? -17.357 24.914 -10.425 1.00 36.50 113 GLY A N 1
ATOM 875 C CA . GLY A 1 113 ? -18.576 25.562 -10.053 1.00 36.50 113 GLY A CA 1
ATOM 876 C C . GLY A 1 113 ? -18.204 26.361 -8.826 1.00 36.50 113 GLY A C 1
ATOM 877 O O . GLY A 1 113 ? -17.586 25.843 -7.894 1.00 36.50 113 GLY A O 1
ATOM 878 N N . ASP A 1 114 ? -18.536 27.634 -8.901 1.00 40.22 114 ASP A N 1
ATOM 879 C CA . ASP A 1 114 ? -18.468 28.661 -7.881 1.00 40.22 114 ASP A CA 1
ATOM 880 C C . ASP A 1 114 ? -19.235 28.224 -6.611 1.00 40.22 114 ASP A C 1
ATOM 882 O O . ASP A 1 114 ? -20.266 28.769 -6.219 1.00 40.22 114 ASP A O 1
ATOM 886 N N . ARG A 1 115 ? -18.784 27.141 -5.969 1.00 42.81 115 ARG A N 1
ATOM 887 C CA . ARG A 1 115 ? -19.259 26.664 -4.680 1.00 42.81 115 ARG A CA 1
ATOM 888 C C . ARG A 1 115 ? -18.527 27.490 -3.652 1.00 42.81 115 ARG A C 1
ATOM 890 O O . ARG A 1 115 ? -17.576 27.051 -3.007 1.00 42.81 115 ARG A O 1
ATOM 897 N N . SER A 1 116 ? -19.044 28.703 -3.496 1.00 35.47 116 SER A N 1
ATOM 898 C CA . SER A 1 116 ? -19.284 29.265 -2.175 1.00 35.47 116 SER A CA 1
ATOM 899 C C . SER A 1 116 ? -19.350 28.132 -1.148 1.00 35.47 116 SER A C 1
ATOM 901 O O . SER A 1 116 ? -20.190 27.231 -1.237 1.00 35.47 116 SER A O 1
ATOM 903 N N . VAL A 1 117 ? -18.369 28.136 -0.245 1.00 42.66 117 VAL A N 1
ATOM 904 C CA . VAL A 1 117 ? -18.251 27.240 0.903 1.00 42.66 117 VAL A CA 1
ATOM 905 C C . VAL A 1 117 ? -19.600 27.233 1.613 1.00 42.66 117 VAL A C 1
ATOM 907 O O . VAL A 1 117 ? -19.913 28.115 2.407 1.00 42.66 117 VAL A O 1
ATOM 910 N N . THR A 1 118 ? -20.446 26.271 1.264 1.00 39.47 118 THR A N 1
ATOM 911 C CA . THR A 1 118 ? -21.736 26.093 1.910 1.00 39.47 118 THR A CA 1
ATOM 912 C C . THR A 1 118 ? -21.430 25.326 3.190 1.00 39.47 118 THR A C 1
ATOM 914 O O . THR A 1 118 ? -20.718 24.317 3.137 1.00 39.47 118 THR A O 1
ATOM 917 N N . PRO A 1 119 ? -21.868 25.824 4.355 1.00 42.38 119 PRO A N 1
ATOM 918 C CA . PRO A 1 119 ? -21.453 25.290 5.636 1.00 42.38 119 PRO A CA 1
ATOM 919 C C . PRO A 1 119 ? -21.775 23.799 5.724 1.00 42.38 119 PRO A C 1
ATOM 921 O O . PRO A 1 119 ? -22.870 23.340 5.400 1.00 42.38 119 PRO A O 1
ATOM 924 N N . SER A 1 120 ? -20.737 23.078 6.131 1.00 48.47 120 SER A N 1
ATOM 925 C CA . SER A 1 120 ? -20.664 21.658 6.428 1.00 48.47 120 SER A CA 1
ATOM 926 C C . SER A 1 120 ? -21.980 21.063 6.922 1.00 48.47 120 SER A C 1
ATOM 928 O O . SER A 1 120 ? -22.518 21.430 7.967 1.00 48.47 120 SER A O 1
ATOM 930 N N . SER A 1 121 ? -22.435 20.027 6.217 1.00 52.16 121 SER A N 1
ATOM 931 C CA . SER A 1 121 ? -23.343 19.054 6.814 1.00 52.16 121 SER A CA 1
ATOM 932 C C . SER A 1 121 ? -22.755 18.599 8.163 1.00 52.16 121 SER A C 1
ATOM 934 O O . SER A 1 121 ? -21.544 18.346 8.232 1.00 52.16 121 SER A O 1
ATOM 936 N N . PRO A 1 122 ? -23.552 18.513 9.242 1.00 62.19 122 PRO A N 1
ATOM 937 C CA . PRO A 1 122 ? -23.037 18.218 10.572 1.00 62.19 122 PRO A CA 1
ATOM 938 C C . PRO A 1 122 ? -22.361 16.845 10.571 1.00 62.19 122 PRO A C 1
ATOM 940 O O . PRO A 1 122 ? -23.021 15.813 10.424 1.00 62.19 122 PRO A O 1
ATOM 943 N N . ARG A 1 123 ? -21.032 16.832 10.715 1.00 69.19 123 ARG A N 1
ATOM 944 C CA . ARG A 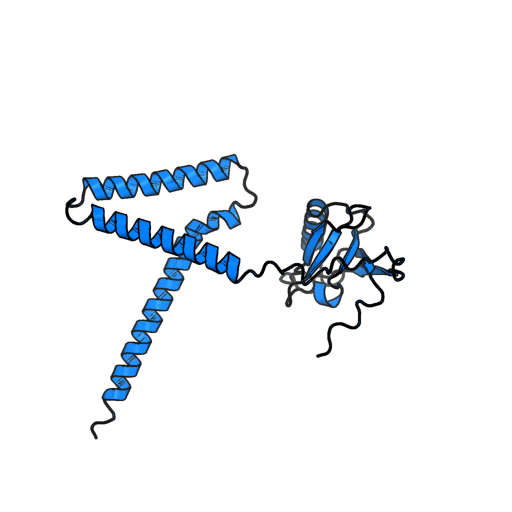1 123 ? -20.267 15.594 10.863 1.00 69.19 123 ARG A CA 1
ATOM 945 C C . ARG A 1 123 ? -20.458 15.064 12.278 1.00 69.19 123 ARG A C 1
ATOM 947 O O . ARG A 1 123 ? -20.221 15.772 13.254 1.00 69.19 123 ARG A O 1
ATOM 954 N N . GLY A 1 124 ? -20.901 13.818 12.385 1.00 83.81 124 GLY A N 1
ATOM 955 C CA . GLY A 1 124 ? -21.018 13.129 13.663 1.00 83.81 124 GLY A CA 1
ATOM 956 C C . GLY A 1 124 ? -19.660 12.594 14.100 1.00 83.81 124 GLY A C 1
ATOM 957 O O . GLY A 1 124 ? -18.915 12.051 13.283 1.00 83.81 124 GLY A O 1
ATOM 958 N N . ARG A 1 125 ? -19.346 12.716 15.392 1.00 91.19 125 ARG A N 1
ATOM 959 C CA . ARG A 1 125 ? -18.216 12.000 15.988 1.00 91.19 125 ARG A CA 1
ATOM 960 C C . ARG A 1 125 ? -18.657 10.572 16.303 1.00 91.19 125 ARG A C 1
ATOM 962 O O . ARG A 1 125 ? -19.661 10.378 16.984 1.00 91.19 125 ARG A O 1
ATOM 969 N N . VAL A 1 126 ? -17.915 9.589 15.809 1.00 93.62 126 VAL A N 1
ATOM 970 C CA . VAL A 1 126 ? -18.206 8.162 15.989 1.00 93.62 126 VAL A CA 1
ATOM 971 C C . VAL A 1 126 ? -16.966 7.473 16.538 1.00 93.62 126 VAL A C 1
ATOM 973 O O . VAL A 1 126 ? -15.853 7.748 16.095 1.00 93.62 126 VAL A O 1
ATOM 976 N N . SER A 1 127 ? -17.153 6.569 17.495 1.00 94.69 127 SER A N 1
ATOM 977 C CA . SER A 1 127 ? -16.078 5.727 18.014 1.00 94.69 127 SER A CA 1
ATOM 978 C C . SER A 1 127 ? -16.180 4.328 17.414 1.00 94.69 127 SER A C 1
ATOM 980 O O . SER A 1 127 ? -17.218 3.674 17.501 1.00 94.69 127 SER A O 1
ATOM 982 N N . VAL A 1 128 ? -15.098 3.867 16.796 1.00 95.19 128 VAL A N 1
ATOM 983 C CA . VAL A 1 128 ? -15.016 2.594 16.082 1.00 95.19 128 VAL A CA 1
ATOM 984 C C . VAL A 1 128 ? -13.878 1.769 16.658 1.00 95.19 128 VAL A C 1
ATOM 986 O O . VAL A 1 128 ? -12.726 2.183 16.614 1.00 95.19 128 VAL A O 1
ATOM 989 N N . ARG A 1 129 ? -14.182 0.567 17.153 1.00 96.75 129 ARG A N 1
ATOM 990 C CA . ARG A 1 129 ? -13.153 -0.396 17.556 1.00 96.75 129 ARG A CA 1
ATOM 991 C C . ARG A 1 129 ? -12.821 -1.332 16.399 1.00 96.75 129 ARG A C 1
ATOM 993 O O . ARG A 1 129 ? -13.719 -1.993 15.869 1.00 96.75 129 ARG A O 1
ATOM 1000 N N . LEU A 1 130 ? -11.547 -1.406 16.025 1.00 96.12 130 LEU A N 1
ATOM 1001 C CA . LEU A 1 130 ? -11.063 -2.370 15.037 1.00 96.12 130 LEU A CA 1
ATOM 1002 C C . LEU A 1 130 ? -10.585 -3.633 15.746 1.00 96.12 130 LEU A C 1
ATOM 1004 O O . LEU A 1 130 ? -9.754 -3.566 16.639 1.00 96.12 130 LEU A O 1
ATOM 1008 N N . LEU A 1 131 ? -11.122 -4.784 15.350 1.00 95.25 131 LEU A N 1
ATOM 1009 C CA . LEU A 1 131 ? -10.798 -6.083 15.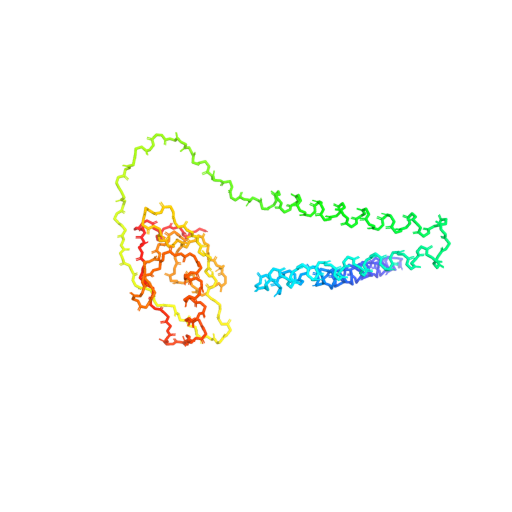946 1.00 95.25 131 LEU A CA 1
ATOM 1010 C C . LEU A 1 131 ? -10.034 -6.951 14.948 1.00 95.25 131 LEU A C 1
ATOM 1012 O O . LEU A 1 131 ? -10.148 -6.753 13.733 1.00 95.25 131 LEU A O 1
ATOM 1016 N N . LYS A 1 132 ? -9.299 -7.942 15.451 1.00 95.50 132 LYS A N 1
ATOM 1017 C CA . LYS A 1 132 ? -8.571 -8.940 14.658 1.00 95.50 132 LYS A CA 1
ATOM 1018 C C . LYS A 1 132 ? -9.083 -10.350 15.013 1.00 95.50 132 LYS A C 1
ATOM 1020 O O . LYS A 1 132 ? -8.455 -11.036 15.815 1.00 95.50 132 LYS A O 1
ATOM 1025 N N . PRO A 1 133 ? -10.226 -10.801 14.445 1.00 93.19 133 PRO A N 1
ATOM 1026 C CA . PRO A 1 133 ? -10.861 -12.071 14.822 1.00 93.19 133 PRO A CA 1
ATOM 1027 C C . PRO A 1 133 ? -9.965 -13.295 14.642 1.00 93.19 133 PRO A C 1
ATOM 1029 O O . PRO A 1 133 ? -10.059 -14.245 15.412 1.00 93.19 133 PRO A O 1
ATOM 1032 N N . THR A 1 134 ? -9.099 -13.270 13.628 1.00 92.56 134 THR A N 1
ATOM 1033 C CA . THR A 1 134 ? -8.090 -14.306 13.392 1.00 92.56 134 THR A CA 1
ATOM 1034 C C . THR A 1 134 ? -6.713 -13.674 13.208 1.00 92.56 134 THR A C 1
ATOM 1036 O O . THR A 1 134 ? -6.629 -12.569 12.669 1.00 92.56 134 THR A O 1
ATOM 1039 N N . PRO A 1 135 ? -5.613 -14.371 13.552 1.00 90.38 135 PRO A N 1
ATOM 1040 C CA . PRO A 1 135 ? -4.257 -13.840 13.383 1.00 90.38 135 PRO A CA 1
ATOM 1041 C C . PRO A 1 135 ? -3.922 -13.386 11.954 1.00 90.38 135 PRO A C 1
ATOM 1043 O O . PRO A 1 135 ? -3.131 -12.466 11.773 1.00 90.38 135 PRO A O 1
ATOM 1046 N N . SER A 1 136 ? -4.547 -13.996 10.942 1.00 91.25 136 SER A N 1
ATOM 1047 C CA . SER A 1 136 ? -4.365 -13.660 9.526 1.00 91.25 136 SER A CA 1
ATOM 1048 C C . SER A 1 136 ? -5.233 -12.496 9.032 1.00 91.25 136 SER A C 1
ATOM 1050 O O . SER A 1 136 ? -5.085 -12.075 7.884 1.00 91.25 136 SER A O 1
ATOM 1052 N N . THR A 1 137 ? -6.149 -11.976 9.858 1.00 90.88 137 THR A N 1
ATOM 1053 C CA . THR A 1 137 ? -7.051 -10.886 9.472 1.00 90.88 137 THR A CA 1
ATOM 1054 C C . THR A 1 137 ? -6.250 -9.634 9.126 1.00 90.88 137 THR A C 1
ATOM 1056 O O . THR A 1 137 ? -5.452 -9.156 9.928 1.00 90.88 137 THR A O 1
ATOM 1059 N N . ARG A 1 138 ? -6.521 -9.043 7.960 1.00 92.62 138 ARG A N 1
ATOM 1060 C CA . ARG A 1 138 ? -5.968 -7.748 7.542 1.00 92.62 138 ARG A CA 1
ATOM 1061 C C . ARG A 1 138 ? -7.047 -6.673 7.612 1.00 92.62 138 ARG A C 1
ATOM 1063 O O . ARG A 1 138 ? -8.183 -6.909 7.209 1.00 92.62 138 ARG A O 1
ATOM 1070 N N . TRP A 1 139 ? -6.700 -5.481 8.093 1.00 93.81 139 TRP A N 1
ATOM 1071 C CA . TRP A 1 139 ? -7.637 -4.351 8.118 1.00 93.81 139 TRP A CA 1
ATOM 1072 C C . TRP A 1 139 ? -7.750 -3.652 6.764 1.00 93.81 139 TRP A C 1
ATOM 1074 O O . TRP A 1 139 ? -8.862 -3.343 6.352 1.00 93.81 139 TRP A O 1
ATOM 1084 N N . GLY A 1 140 ? -6.633 -3.482 6.046 1.00 91.75 140 GLY A N 1
ATOM 1085 C CA . GLY A 1 140 ? -6.632 -2.972 4.671 1.00 91.75 140 GLY A CA 1
ATOM 1086 C C . GLY A 1 140 ? -7.076 -1.513 4.548 1.00 91.75 140 GLY A C 1
ATOM 1087 O O . GLY A 1 140 ? -7.913 -1.208 3.706 1.00 91.75 140 GLY A O 1
ATOM 1088 N N . ILE A 1 141 ? -6.542 -0.628 5.392 1.00 93.44 141 ILE A N 1
ATOM 1089 C CA . ILE A 1 141 ? -6.861 0.806 5.395 1.00 93.44 141 ILE A CA 1
ATOM 1090 C C . ILE A 1 141 ? -5.783 1.560 4.619 1.00 93.44 141 ILE A C 1
ATOM 1092 O O . ILE A 1 141 ? -4.595 1.356 4.868 1.00 93.44 141 ILE A O 1
ATOM 1096 N N . VAL A 1 142 ? -6.192 2.447 3.713 1.00 89.50 142 VAL A N 1
ATOM 1097 C CA . VAL A 1 142 ? -5.293 3.367 3.012 1.00 89.50 142 VAL A CA 1
ATOM 1098 C C . VAL A 1 142 ? -5.614 4.799 3.453 1.00 89.50 142 VAL A C 1
ATOM 1100 O O . VAL A 1 142 ? -6.692 5.312 3.125 1.00 89.50 142 VAL A O 1
ATOM 1103 N N . PRO A 1 143 ? -4.713 5.440 4.215 1.00 89.94 143 PRO A N 1
ATOM 1104 C CA . PRO A 1 143 ? -4.865 6.829 4.621 1.00 89.94 143 PRO A CA 1
ATOM 1105 C C . PRO A 1 143 ? -4.356 7.794 3.544 1.00 89.94 143 PRO A C 1
ATOM 1107 O O . PRO A 1 143 ? -3.456 7.462 2.772 1.00 89.94 143 PRO A O 1
ATOM 1110 N N . ALA A 1 144 ? -4.877 9.016 3.558 1.00 81.81 144 ALA A N 1
ATOM 1111 C CA . ALA A 1 144 ? -4.245 10.178 2.948 1.00 81.81 144 ALA A CA 1
ATOM 1112 C C . ALA A 1 144 ? -4.347 11.386 3.883 1.00 81.81 144 ALA A C 1
ATOM 1114 O O . ALA A 1 144 ? -5.170 11.422 4.806 1.00 81.81 144 ALA A O 1
ATOM 1115 N N . VAL A 1 145 ? -3.497 12.385 3.643 1.00 77.31 145 VAL A N 1
ATOM 1116 C CA . VAL A 1 145 ? -3.602 13.671 4.331 1.00 77.31 145 VAL A CA 1
ATOM 1117 C C . VAL A 1 145 ? -4.914 14.293 3.883 1.00 77.31 145 VAL A C 1
ATOM 1119 O O . VAL A 1 145 ? -5.146 14.455 2.686 1.00 77.31 145 VAL A O 1
ATOM 1122 N N . SER A 1 146 ? -5.800 14.583 4.831 1.00 71.88 146 SER A N 1
ATOM 1123 C CA . SER A 1 146 ? -7.049 15.246 4.486 1.00 71.88 146 SER A CA 1
ATOM 1124 C C . SER A 1 146 ? -6.761 16.695 4.094 1.00 71.88 146 SER A C 1
ATOM 1126 O O . SER A 1 146 ? -5.900 17.343 4.685 1.00 71.88 146 SER A O 1
ATOM 1128 N N . HIS A 1 147 ? -7.546 17.249 3.171 1.00 64.25 147 HIS A N 1
ATOM 1129 C CA . HIS A 1 147 ? -7.597 18.702 2.956 1.00 64.25 147 HIS A CA 1
ATOM 1130 C C . HIS A 1 147 ? -8.303 19.440 4.113 1.00 64.25 147 HIS A C 1
ATOM 1132 O O . HIS A 1 147 ? -8.716 20.588 3.960 1.00 64.25 147 HIS A O 1
ATOM 1138 N N . HIS A 1 148 ? -8.498 18.781 5.262 1.00 64.38 148 HIS A N 1
ATOM 1139 C CA . HIS A 1 148 ? -9.058 19.414 6.443 1.00 64.38 148 HIS A CA 1
ATOM 1140 C C . HIS A 1 148 ? -8.053 20.446 6.970 1.00 64.38 148 HIS A C 1
ATOM 1142 O O . HIS A 1 148 ? -6.867 20.124 7.073 1.00 64.38 148 HIS A O 1
ATOM 1148 N N . PRO A 1 149 ? -8.502 21.653 7.347 1.00 62.34 149 PRO A N 1
ATOM 1149 C CA . PRO A 1 149 ? -7.616 22.715 7.828 1.00 62.34 149 PRO A CA 1
ATOM 1150 C C . PRO A 1 149 ? -6.758 22.294 9.033 1.00 62.34 149 PRO A C 1
ATOM 1152 O O . PRO A 1 149 ? -5.642 22.773 9.189 1.00 62.34 149 PRO A O 1
ATOM 1155 N N . ASP A 1 150 ? -7.243 21.338 9.827 1.00 68.69 150 ASP A N 1
ATOM 1156 C CA . ASP A 1 150 ? -6.559 20.832 11.027 1.00 68.69 150 ASP A CA 1
ATOM 1157 C C . ASP A 1 150 ? -5.544 19.696 10.756 1.00 68.69 150 ASP A C 1
ATOM 1159 O O . ASP A 1 150 ? -5.005 19.101 11.690 1.00 68.69 150 ASP A O 1
ATOM 1163 N N . GLY A 1 151 ? -5.294 19.343 9.488 1.00 72.94 151 GLY A N 1
ATOM 1164 C CA . GLY A 1 151 ? -4.261 18.366 9.116 1.00 72.94 151 GLY A CA 1
ATOM 1165 C C . GLY A 1 151 ? -4.553 16.921 9.539 1.00 72.94 151 GLY A C 1
ATOM 1166 O O . GLY A 1 151 ? -3.637 16.123 9.716 1.00 72.94 151 GLY A O 1
ATOM 1167 N N . HIS A 1 152 ? -5.822 16.556 9.725 1.00 86.25 152 HIS A N 1
ATOM 1168 C CA . HIS A 1 152 ? -6.198 15.192 10.101 1.00 86.25 152 HIS A CA 1
ATOM 1169 C C . HIS A 1 152 ? -6.006 14.184 8.959 1.00 86.25 152 HIS A C 1
ATOM 1171 O O . HIS A 1 152 ? -5.836 14.537 7.788 1.00 86.25 152 HIS A O 1
ATOM 1177 N N . VAL A 1 153 ? -6.070 12.898 9.295 1.00 91.12 153 VAL A N 1
ATOM 1178 C CA . VAL A 1 153 ? -5.955 11.807 8.323 1.00 91.12 153 VAL A CA 1
ATOM 1179 C C . VAL A 1 153 ? -7.339 11.407 7.827 1.00 91.12 153 VAL A C 1
ATOM 1181 O O . VAL A 1 153 ? -8.238 11.163 8.627 1.00 91.12 153 VAL A O 1
ATOM 1184 N N . GLN A 1 154 ? -7.517 11.313 6.511 1.00 93.31 154 GLN A N 1
ATOM 1185 C CA . GLN A 1 154 ? -8.747 10.822 5.892 1.00 93.31 154 GLN A CA 1
ATOM 1186 C C . GLN A 1 154 ? -8.542 9.417 5.328 1.00 93.31 154 GLN A C 1
ATOM 1188 O O . GLN A 1 154 ? -7.502 9.103 4.746 1.00 93.31 154 GLN A O 1
ATOM 1193 N N . ILE A 1 155 ? -9.556 8.569 5.469 1.00 93.25 155 ILE A N 1
ATOM 1194 C CA . ILE A 1 155 ? -9.596 7.261 4.818 1.00 93.25 155 ILE A CA 1
ATOM 1195 C C . ILE A 1 155 ? -9.991 7.469 3.361 1.00 93.25 155 ILE A C 1
ATOM 1197 O O . ILE A 1 155 ? -11.130 7.828 3.073 1.00 93.25 155 ILE A O 1
ATOM 1201 N N . VAL A 1 156 ? -9.063 7.227 2.438 1.00 90.12 156 VAL A N 1
ATOM 1202 C CA . VAL A 1 156 ? -9.313 7.398 0.996 1.00 90.12 156 VAL A CA 1
ATOM 1203 C C . VAL A 1 156 ? -9.640 6.092 0.294 1.00 90.12 156 VAL A C 1
ATOM 1205 O O . VAL A 1 156 ? -10.295 6.097 -0.743 1.00 90.12 156 VAL A O 1
ATOM 1208 N N . LYS A 1 157 ? -9.206 4.958 0.854 1.00 90.00 157 LYS A N 1
ATOM 1209 C CA . LYS A 1 157 ? -9.501 3.640 0.296 1.00 90.00 157 LYS A CA 1
ATOM 1210 C C . LYS A 1 157 ? -9.503 2.570 1.379 1.00 90.00 157 LYS A C 1
ATOM 1212 O O . LYS A 1 157 ? -8.738 2.618 2.343 1.00 90.00 157 LYS A O 1
ATOM 1217 N N . LEU A 1 158 ? -10.365 1.581 1.181 1.00 90.94 158 LEU A N 1
ATOM 1218 C CA . LEU A 1 158 ? -10.446 0.367 1.980 1.00 90.94 158 LEU A CA 1
ATOM 1219 C C . LEU A 1 158 ? -10.282 -0.827 1.040 1.00 90.94 158 LEU A C 1
ATOM 1221 O O . LEU A 1 158 ? -10.816 -0.834 -0.068 1.00 90.94 158 LEU A O 1
ATOM 1225 N N . ASN A 1 159 ? -9.516 -1.828 1.459 1.00 87.50 159 ASN A N 1
ATOM 1226 C CA . ASN A 1 159 ? -9.428 -3.084 0.725 1.00 87.50 159 ASN A CA 1
ATOM 1227 C C . ASN A 1 159 ? -10.793 -3.792 0.781 1.00 87.50 159 ASN A C 1
ATOM 1229 O O . ASN A 1 159 ? -11.378 -3.895 1.859 1.00 87.50 159 ASN A O 1
ATOM 1233 N N . ALA A 1 160 ? -11.275 -4.299 -0.358 1.00 85.31 160 ALA A N 1
ATOM 1234 C CA . ALA A 1 160 ? -12.542 -5.021 -0.460 1.00 85.31 160 ALA A CA 1
ATOM 1235 C C . ALA A 1 160 ? -12.615 -6.232 0.489 1.00 85.31 160 ALA A C 1
ATOM 1237 O O . ALA A 1 160 ? -13.661 -6.480 1.084 1.00 85.31 160 ALA A O 1
ATOM 1238 N N . GLU A 1 161 ? -11.493 -6.928 0.684 1.00 85.12 161 GLU A N 1
ATOM 1239 C CA . GLU A 1 161 ? -11.365 -8.061 1.612 1.00 85.12 161 GLU A CA 1
ATOM 1240 C C . GLU A 1 161 ? -10.928 -7.631 3.026 1.00 85.12 161 GLU A C 1
ATOM 1242 O O . GLU A 1 161 ? -10.822 -8.446 3.944 1.00 85.12 161 GLU A O 1
ATOM 1247 N N . GLY A 1 162 ? -10.641 -6.340 3.217 1.00 89.00 162 GLY A N 1
ATOM 1248 C CA . GLY A 1 162 ? -10.166 -5.782 4.474 1.00 89.00 162 GLY A CA 1
ATOM 1249 C C . GLY A 1 162 ? -11.264 -5.735 5.531 1.00 89.00 162 GLY A C 1
ATOM 1250 O O . GLY A 1 162 ? -12.357 -5.212 5.311 1.00 89.00 162 GLY A O 1
ATOM 1251 N N . TYR A 1 163 ? -10.959 -6.213 6.736 1.00 92.00 163 TYR A N 1
ATOM 1252 C CA . TYR A 1 163 ? -11.939 -6.265 7.823 1.00 92.00 163 TYR A CA 1
ATOM 1253 C C . TYR A 1 163 ? -12.402 -4.873 8.284 1.00 92.00 163 TYR A C 1
ATOM 1255 O O . TYR A 1 163 ? -13.501 -4.736 8.822 1.00 92.00 163 TYR A O 1
ATOM 1263 N N . ALA A 1 164 ? -11.605 -3.826 8.038 1.00 94.12 164 ALA A N 1
ATOM 1264 C CA . ALA A 1 164 ? -11.966 -2.459 8.400 1.00 94.12 164 ALA A CA 1
ATOM 1265 C C . ALA A 1 164 ? -13.191 -1.934 7.635 1.00 94.12 164 ALA A C 1
ATOM 1267 O O . ALA A 1 164 ? -13.921 -1.111 8.183 1.00 94.12 164 ALA A O 1
ATOM 1268 N N . ARG A 1 165 ? -13.486 -2.454 6.433 1.00 92.50 165 ARG A N 1
ATOM 1269 C CA . ARG A 1 165 ? -14.656 -2.049 5.630 1.00 92.50 165 ARG A CA 1
ATOM 1270 C C . ARG A 1 165 ? -15.994 -2.326 6.319 1.00 92.50 165 ARG A C 1
ATOM 1272 O O . ARG A 1 165 ? -16.981 -1.664 6.044 1.00 92.50 165 ARG A O 1
ATOM 1279 N N . LYS A 1 166 ? -16.025 -3.244 7.292 1.00 92.44 166 LYS A N 1
ATOM 1280 C CA . LYS A 1 166 ? -17.226 -3.519 8.102 1.00 92.44 166 LYS A CA 1
ATOM 1281 C C . LYS A 1 166 ? -17.576 -2.402 9.090 1.00 92.44 166 LYS A C 1
ATOM 1283 O O . LYS A 1 166 ? -18.608 -2.483 9.754 1.00 92.44 166 LYS A O 1
ATOM 1288 N N . LYS A 1 167 ? -16.675 -1.440 9.300 1.00 93.31 167 LYS A N 1
ATOM 1289 C CA . LYS A 1 167 ? -16.775 -0.444 10.377 1.00 93.31 167 LYS A CA 1
ATOM 1290 C C . LYS A 1 167 ? -16.414 0.974 9.932 1.00 93.31 167 LYS A C 1
ATOM 1292 O O . LYS A 1 167 ? -16.952 1.937 10.481 1.00 93.31 167 LYS A O 1
ATOM 1297 N N . LEU A 1 168 ? -15.511 1.097 8.969 1.00 94.31 168 LEU A N 1
ATOM 1298 C CA . LEU A 1 168 ? -15.031 2.356 8.413 1.00 94.31 168 LEU A CA 1
ATOM 1299 C C . LEU A 1 168 ? -15.591 2.565 7.010 1.00 94.31 168 LEU A C 1
ATOM 1301 O O . LEU A 1 168 ? -15.843 1.602 6.287 1.00 94.31 168 LEU A O 1
ATOM 1305 N N . CYS A 1 169 ? -15.719 3.830 6.635 1.00 93.88 169 CYS A N 1
ATOM 1306 C CA . CYS A 1 169 ? -16.167 4.279 5.327 1.00 93.88 169 CYS A CA 1
ATOM 1307 C C . CYS A 1 169 ? -15.070 5.125 4.674 1.00 93.88 169 CYS A C 1
ATOM 1309 O O . CYS A 1 169 ? -14.277 5.787 5.352 1.00 93.88 169 CYS A O 1
ATOM 1311 N N . VAL A 1 170 ? -15.041 5.135 3.342 1.00 91.12 170 VAL A N 1
ATOM 1312 C CA . VAL A 1 170 ? -14.234 6.116 2.610 1.00 91.12 170 VAL A CA 1
ATOM 1313 C C . VAL A 1 170 ? -14.768 7.516 2.926 1.00 91.12 170 VAL A C 1
ATOM 1315 O O . VAL A 1 170 ? -15.975 7.741 2.977 1.00 91.12 170 VAL A O 1
ATOM 1318 N N . GLY A 1 171 ? -13.860 8.452 3.185 1.00 90.31 171 GLY A N 1
ATOM 1319 C CA . GLY A 1 171 ? -14.169 9.825 3.567 1.00 90.31 171 GLY A CA 1
ATOM 1320 C C . GLY A 1 171 ? -14.179 10.089 5.076 1.00 90.31 171 GLY A C 1
ATOM 1321 O O . GLY A 1 171 ? -14.158 11.264 5.463 1.00 90.31 171 GLY A O 1
ATOM 1322 N N . ASP A 1 172 ? -14.156 9.045 5.913 1.00 92.62 172 ASP A N 1
ATOM 1323 C CA . ASP A 1 172 ? -14.004 9.176 7.365 1.00 92.62 172 ASP A CA 1
ATOM 1324 C C . ASP A 1 172 ? -12.707 9.918 7.706 1.00 92.62 172 ASP A C 1
ATOM 1326 O O . ASP A 1 172 ? -11.639 9.602 7.175 1.00 92.62 172 ASP A O 1
ATOM 1330 N N . ILE A 1 173 ? -12.797 10.891 8.614 1.00 92.81 173 ILE A N 1
ATOM 1331 C CA . ILE A 1 173 ? -11.632 11.621 9.124 1.00 92.81 173 ILE A CA 1
ATOM 1332 C C . ILE A 1 173 ? -11.279 11.072 10.498 1.00 92.81 173 ILE A C 1
ATOM 1334 O O . ILE A 1 173 ? -12.101 11.114 11.410 1.00 92.81 173 ILE A O 1
ATOM 1338 N N . VAL A 1 174 ? -10.059 10.577 10.657 1.00 93.88 174 VAL A N 1
ATOM 1339 C CA . VAL A 1 174 ? -9.544 10.042 11.915 1.00 93.88 174 VAL A CA 1
ATOM 1340 C C . VAL A 1 174 ? -9.040 11.189 12.779 1.00 93.88 174 VAL A C 1
ATOM 1342 O O . VAL A 1 174 ? -8.160 11.943 12.371 1.00 93.88 174 VAL A O 1
ATOM 1345 N N . LEU A 1 175 ? -9.617 11.311 13.973 1.00 92.69 175 LEU A N 1
ATOM 1346 C CA . LEU A 1 175 ? -9.265 12.331 14.957 1.00 92.69 175 LEU A CA 1
ATOM 1347 C C . LEU A 1 175 ? -8.253 11.779 15.961 1.00 92.69 175 LEU A C 1
ATOM 1349 O O . LEU A 1 175 ? -7.201 12.380 16.168 1.00 92.69 175 LEU A O 1
ATOM 1353 N N . THR A 1 176 ? -8.570 10.627 16.563 1.00 95.00 176 THR A N 1
ATOM 1354 C CA . THR A 1 176 ? -7.709 9.970 17.554 1.00 95.00 176 THR A CA 1
ATOM 1355 C C . THR A 1 176 ? -7.677 8.454 17.389 1.00 95.00 176 THR A C 1
ATOM 1357 O O . THR A 1 176 ? -8.629 7.856 16.875 1.00 95.00 176 THR A O 1
ATOM 1360 N N . ILE A 1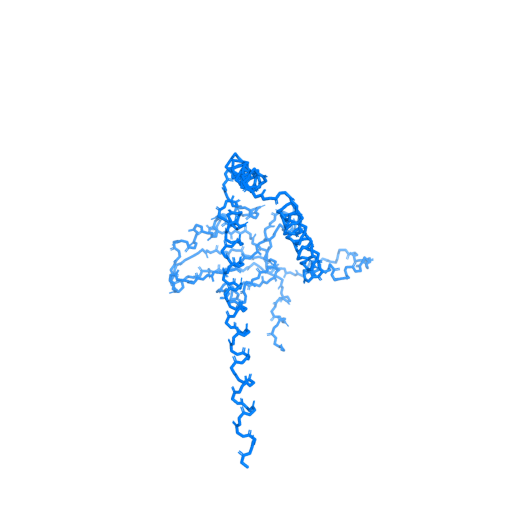 177 ? -6.594 7.835 17.858 1.00 96.00 177 ILE A N 1
ATOM 1361 C CA . ILE A 1 177 ? -6.435 6.387 18.032 1.00 96.00 177 ILE A CA 1
ATOM 1362 C C . ILE A 1 177 ? -6.091 6.150 19.500 1.00 96.00 177 ILE A C 1
ATOM 1364 O O . ILE A 1 177 ? -5.131 6.718 20.002 1.00 96.00 177 ILE A O 1
ATOM 1368 N N . ASP A 1 178 ? -6.916 5.373 20.202 1.00 95.12 178 ASP A N 1
ATOM 1369 C CA . ASP A 1 178 ? -6.769 5.093 21.639 1.00 95.12 178 ASP A CA 1
ATOM 1370 C C . ASP A 1 178 ? -6.633 6.362 22.506 1.00 95.12 178 ASP A C 1
ATOM 1372 O O . ASP A 1 178 ? -6.021 6.366 23.567 1.00 95.12 178 ASP A O 1
ATOM 1376 N N . GLY A 1 179 ? -7.267 7.452 22.057 1.00 92.50 179 GLY A N 1
ATOM 1377 C CA . GLY A 1 179 ? -7.244 8.755 22.726 1.00 92.50 179 GLY A CA 1
ATOM 1378 C C . GLY A 1 179 ? -6.119 9.687 22.272 1.00 92.50 179 GLY A C 1
ATOM 1379 O O . GLY A 1 179 ? -6.212 10.885 22.529 1.00 92.50 179 GLY A O 1
ATOM 1380 N N . GLU A 1 180 ? -5.122 9.193 21.538 1.00 93.00 180 GLU A N 1
ATOM 1381 C CA . GLU A 1 180 ? -4.021 10.002 21.011 1.00 93.00 180 GLU A CA 1
ATOM 1382 C C . GLU A 1 180 ? -4.379 10.628 19.662 1.00 93.00 180 GLU A C 1
ATOM 1384 O O . GLU A 1 180 ? -4.887 9.955 18.762 1.00 93.00 180 GLU A O 1
ATOM 1389 N N . SER A 1 181 ? -4.126 11.928 19.512 1.00 91.31 181 SER A N 1
ATOM 1390 C CA . SER A 1 181 ? -4.409 12.655 18.272 1.00 91.31 181 SER A CA 1
ATOM 1391 C C . SER A 1 181 ? -3.461 12.261 17.146 1.00 91.31 181 SER A C 1
ATOM 1393 O O . SER A 1 181 ? -2.256 12.117 17.344 1.00 91.31 181 SER A O 1
ATOM 1395 N N . VAL A 1 182 ? -4.006 12.149 15.933 1.00 87.75 182 VAL A N 1
ATOM 1396 C CA . VAL A 1 182 ? -3.240 11.759 14.745 1.00 87.75 182 VAL A CA 1
ATOM 1397 C C . VAL A 1 182 ? -3.318 12.848 13.679 1.00 87.75 182 VAL A C 1
ATOM 1399 O O . VAL A 1 182 ? -4.396 13.183 13.184 1.00 87.75 182 VAL A O 1
ATOM 1402 N N . HIS A 1 183 ? -2.149 13.380 13.315 1.00 85.81 183 HIS A N 1
ATOM 1403 C CA . HIS A 1 183 ? -1.999 14.533 12.412 1.00 85.81 183 HIS A CA 1
ATOM 1404 C C . HIS A 1 183 ? -1.167 14.228 11.159 1.00 85.81 183 HIS A C 1
ATOM 1406 O O . HIS A 1 183 ? -0.881 15.111 10.357 1.00 85.81 183 HIS A O 1
ATOM 1412 N N . SER A 1 184 ? -0.721 12.983 10.984 1.00 86.94 184 SER A N 1
ATOM 1413 C CA . SER A 1 184 ? 0.058 12.590 9.812 1.00 86.94 184 SER A CA 1
ATOM 1414 C C . SER A 1 184 ? -0.267 11.167 9.384 1.00 86.94 184 SER A C 1
ATOM 1416 O O . SER A 1 184 ? -0.603 10.308 10.203 1.00 86.94 184 SER A O 1
ATOM 1418 N N . CYS A 1 185 ? -0.144 10.907 8.081 1.00 88.44 185 CYS A N 1
ATOM 1419 C CA . CYS A 1 185 ? -0.312 9.558 7.544 1.00 88.44 185 CYS A CA 1
ATOM 1420 C C . CYS A 1 185 ? 0.722 8.591 8.120 1.00 88.44 185 CYS A C 1
ATOM 1422 O O . CYS A 1 185 ? 0.388 7.448 8.404 1.00 88.44 185 CYS A O 1
ATOM 1424 N N . GLU A 1 186 ? 1.959 9.048 8.320 1.00 85.44 186 GLU A N 1
ATOM 1425 C CA . GLU A 1 186 ? 3.017 8.233 8.913 1.00 85.44 186 GLU A CA 1
ATOM 1426 C C . GLU A 1 186 ? 2.665 7.816 10.345 1.00 85.44 186 GLU A C 1
ATOM 1428 O O . GLU A 1 186 ? 2.675 6.623 10.651 1.00 85.44 186 GLU A O 1
ATOM 1433 N N . GLY A 1 187 ? 2.256 8.772 11.188 1.00 87.88 187 GLY A N 1
ATOM 1434 C CA . GLY A 1 187 ? 1.833 8.501 12.562 1.00 87.88 187 GLY A CA 1
ATOM 1435 C C . GLY A 1 187 ? 0.616 7.578 12.617 1.00 87.88 187 GLY A C 1
ATOM 1436 O O . GLY A 1 187 ? 0.598 6.624 13.391 1.00 87.88 187 GLY A O 1
ATOM 1437 N N . PHE A 1 188 ? -0.360 7.787 11.728 1.00 93.19 188 PHE A N 1
ATOM 1438 C CA . PHE A 1 188 ? -1.512 6.897 11.588 1.00 93.19 188 PHE A CA 1
ATOM 1439 C C . PHE A 1 188 ? -1.097 5.463 11.247 1.00 93.19 188 PHE A C 1
ATOM 1441 O O . PHE A 1 188 ? -1.534 4.517 11.899 1.00 93.19 188 PHE A O 1
ATOM 1448 N N . VAL A 1 189 ? -0.257 5.286 10.223 1.00 92.25 189 VAL A N 1
ATOM 1449 C CA . VAL A 1 189 ? 0.181 3.960 9.764 1.00 92.25 189 VAL A CA 1
ATOM 1450 C C . VAL A 1 189 ? 0.994 3.257 10.845 1.00 92.25 189 VAL A C 1
ATOM 1452 O O . VAL A 1 189 ? 0.805 2.059 11.056 1.00 92.25 189 VAL A O 1
ATOM 1455 N N . ALA A 1 190 ? 1.872 3.977 11.544 1.00 90.25 190 ALA A N 1
ATOM 1456 C CA . ALA A 1 190 ? 2.642 3.434 12.657 1.00 90.25 190 ALA A CA 1
ATOM 1457 C C . ALA A 1 190 ? 1.721 2.955 13.791 1.00 90.25 190 ALA A C 1
ATOM 1459 O O . ALA A 1 190 ? 1.800 1.789 14.182 1.00 90.25 190 ALA A O 1
ATOM 1460 N N . ALA A 1 191 ? 0.796 3.807 14.245 1.00 93.12 191 ALA A N 1
ATOM 1461 C CA . ALA A 1 191 ? -0.141 3.488 15.321 1.00 93.12 191 ALA A CA 1
ATOM 1462 C C . ALA A 1 191 ? -1.055 2.305 14.966 1.00 93.12 191 ALA A C 1
ATOM 1464 O O . ALA A 1 191 ? -1.205 1.371 15.751 1.00 93.12 191 ALA A O 1
ATOM 1465 N N . ILE A 1 192 ? -1.621 2.292 13.756 1.00 95.56 192 ILE A N 1
ATOM 1466 C CA . ILE A 1 192 ? -2.490 1.203 13.299 1.00 95.56 192 ILE A CA 1
ATOM 1467 C C . ILE A 1 192 ? -1.728 -0.117 13.174 1.00 95.56 192 ILE A C 1
ATOM 1469 O O . ILE A 1 192 ? -2.258 -1.149 13.577 1.00 95.56 192 ILE A O 1
ATOM 1473 N N . ASN A 1 193 ? -0.503 -0.119 12.644 1.00 93.56 193 ASN A N 1
ATOM 1474 C CA . ASN A 1 193 ? 0.273 -1.357 12.537 1.00 93.56 193 ASN A CA 1
ATOM 1475 C C . ASN A 1 193 ? 0.656 -1.900 13.920 1.00 93.56 193 ASN A C 1
ATOM 1477 O O . ASN A 1 193 ? 0.463 -3.087 14.169 1.00 93.56 193 ASN A O 1
ATOM 1481 N N . ALA A 1 194 ? 1.104 -1.039 14.837 1.00 92.69 194 ALA A N 1
ATOM 1482 C CA . ALA A 1 194 ? 1.405 -1.436 16.213 1.00 92.69 194 ALA A CA 1
ATOM 1483 C C . ALA A 1 194 ? 0.161 -1.988 16.934 1.00 92.69 194 ALA A C 1
ATOM 1485 O O . ALA A 1 194 ? 0.218 -3.0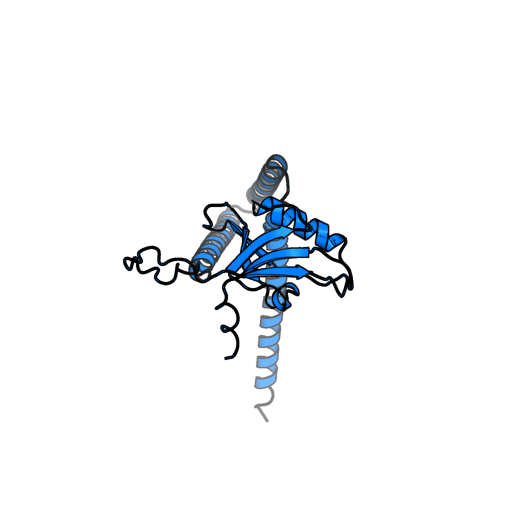08 17.625 1.00 92.69 194 ALA A O 1
ATOM 1486 N N . ALA A 1 195 ? -0.997 -1.359 16.734 1.00 94.81 195 ALA A N 1
ATOM 1487 C CA . ALA A 1 195 ? -2.253 -1.841 17.288 1.00 94.81 195 ALA A CA 1
ATOM 1488 C C . ALA A 1 195 ? -2.710 -3.161 16.644 1.00 94.81 195 ALA A C 1
ATOM 1490 O O . ALA A 1 195 ? -3.297 -4.004 17.319 1.00 94.81 195 ALA A O 1
ATOM 1491 N N . HIS A 1 196 ? -2.434 -3.378 15.354 1.00 94.88 196 HIS A N 1
ATOM 1492 C CA . HIS A 1 196 ? -2.762 -4.622 14.649 1.00 94.88 196 HIS A CA 1
ATOM 1493 C C . HIS A 1 196 ? -1.984 -5.822 15.191 1.00 94.88 196 HIS A C 1
ATOM 1495 O O . HIS A 1 196 ? -2.559 -6.905 15.343 1.00 94.88 196 HIS A O 1
ATOM 1501 N N . GLU A 1 197 ? -0.708 -5.636 15.536 1.00 93.56 197 GLU A N 1
ATOM 1502 C CA . GLU A 1 197 ? 0.129 -6.683 16.134 1.00 93.56 197 GLU A CA 1
ATOM 1503 C C . GLU A 1 197 ? -0.478 -7.205 17.443 1.00 93.56 197 GLU A C 1
ATOM 1505 O O . GLU A 1 197 ? -0.571 -8.419 17.631 1.00 93.56 197 GLU A O 1
ATOM 1510 N N . ASN A 1 198 ? -1.004 -6.296 18.269 1.00 93.69 198 ASN A N 1
ATOM 1511 C CA . ASN A 1 198 ? -1.559 -6.593 19.593 1.00 93.69 198 ASN A CA 1
ATOM 1512 C C . ASN A 1 198 ? -3.070 -6.893 19.605 1.00 93.69 198 ASN A C 1
ATOM 1514 O O . ASN A 1 198 ? -3.591 -7.380 20.606 1.00 93.69 198 ASN A O 1
ATOM 1518 N N . ALA A 1 199 ? -3.790 -6.599 18.521 1.00 95.81 199 ALA A N 1
ATOM 1519 C CA . ALA A 1 199 ? -5.230 -6.822 18.444 1.00 95.81 199 ALA A CA 1
ATOM 1520 C C . ALA A 1 199 ? -5.591 -8.315 18.395 1.00 95.81 199 ALA A C 1
ATOM 1522 O O . ALA A 1 199 ? -4.880 -9.137 17.810 1.00 95.81 199 ALA A O 1
ATOM 1523 N N . ASP A 1 200 ? -6.763 -8.640 18.932 1.00 95.75 200 ASP A N 1
ATOM 1524 C CA . ASP A 1 200 ? -7.359 -9.972 18.932 1.00 95.75 200 ASP A CA 1
ATOM 1525 C C . ASP A 1 200 ? -8.871 -9.898 18.618 1.00 95.75 200 ASP A C 1
ATOM 1527 O O . ASP A 1 200 ? -9.394 -8.887 18.133 1.00 95.75 200 ASP A O 1
ATOM 1531 N N . ALA A 1 201 ? -9.599 -10.993 18.840 1.00 95.12 201 ALA A N 1
ATOM 1532 C CA . ALA A 1 201 ? -11.031 -11.069 18.555 1.00 95.12 201 ALA A CA 1
ATOM 1533 C C . ALA A 1 201 ? -11.913 -10.182 19.460 1.00 95.12 201 ALA A C 1
ATOM 1535 O O . ALA A 1 201 ? -13.084 -9.975 19.147 1.00 95.12 201 ALA A O 1
ATOM 1536 N N . LYS A 1 202 ? -11.382 -9.680 20.575 1.00 94.00 202 LYS A N 1
ATOM 1537 C CA . LYS A 1 202 ? -12.077 -8.904 21.614 1.00 94.00 202 LYS A CA 1
ATOM 1538 C C . LYS A 1 202 ? -11.452 -7.525 21.839 1.00 94.00 202 LYS A C 1
ATOM 1540 O O . LYS A 1 202 ? -12.162 -6.596 22.217 1.00 94.00 202 LYS A O 1
ATOM 1545 N N . ASN A 1 203 ? -10.160 -7.385 21.570 1.00 92.69 203 ASN A N 1
ATOM 1546 C CA . ASN A 1 203 ? -9.359 -6.200 21.828 1.00 92.69 203 ASN A CA 1
ATOM 1547 C C . ASN A 1 203 ? -8.747 -5.655 20.537 1.00 92.69 203 ASN A C 1
ATOM 1549 O O . ASN A 1 203 ? -8.397 -6.389 19.617 1.00 92.69 203 ASN A O 1
ATOM 1553 N N . GLY A 1 204 ? -8.594 -4.341 20.486 1.00 95.44 204 GLY A N 1
ATOM 1554 C CA . GLY A 1 204 ? -7.964 -3.630 19.381 1.00 95.44 204 GLY A CA 1
ATOM 1555 C C . GLY A 1 204 ? -8.228 -2.130 19.490 1.00 95.44 204 GLY A C 1
ATOM 1556 O O . GLY A 1 204 ? -8.945 -1.717 20.413 1.00 95.44 204 GLY A O 1
ATOM 1557 N N . PRO A 1 205 ? -7.660 -1.317 18.589 1.00 97.06 205 PRO A N 1
ATOM 1558 C CA . PRO A 1 205 ? -7.613 0.126 18.758 1.00 97.06 205 PRO A CA 1
ATOM 1559 C C . PRO A 1 205 ? -9.004 0.747 18.658 1.00 97.06 205 PRO A C 1
ATOM 1561 O O . PRO A 1 205 ? -9.845 0.325 17.851 1.00 97.06 205 PRO A O 1
ATOM 1564 N N . LEU A 1 206 ? -9.241 1.766 19.478 1.00 97.38 206 LEU A N 1
ATOM 1565 C CA . LEU A 1 206 ? -10.427 2.606 19.440 1.00 97.38 206 LEU A CA 1
ATOM 1566 C C . LEU A 1 206 ? -10.139 3.862 18.619 1.00 97.38 206 LEU A C 1
ATOM 1568 O O . LEU A 1 206 ? -9.444 4.772 19.062 1.00 97.38 206 LEU A O 1
ATOM 1572 N N . LEU A 1 207 ? -10.714 3.929 17.426 1.00 96.75 207 LEU A N 1
ATOM 1573 C CA . LEU A 1 207 ? -10.629 5.094 16.560 1.00 96.75 207 LEU A CA 1
ATOM 1574 C C . LEU A 1 207 ? -11.776 6.042 16.887 1.00 96.75 207 LEU A C 1
ATOM 1576 O O . LEU A 1 207 ? -12.939 5.635 16.894 1.00 96.75 207 LEU A O 1
ATOM 1580 N N . THR A 1 208 ? -11.470 7.317 17.080 1.00 95.75 208 THR A N 1
ATOM 1581 C CA . THR A 1 208 ? -12.482 8.375 17.061 1.00 95.75 208 THR A CA 1
ATOM 1582 C C . THR A 1 208 ? -12.446 9.038 15.698 1.00 95.75 208 THR A C 1
ATOM 1584 O O . THR A 1 208 ? -11.427 9.609 15.313 1.00 95.75 208 THR A O 1
ATOM 1587 N N . ILE A 1 209 ? -13.554 8.968 14.968 1.00 94.56 209 ILE A N 1
ATOM 1588 C CA . ILE A 1 209 ? -13.673 9.487 13.607 1.00 94.56 209 ILE A CA 1
ATOM 1589 C C . ILE A 1 209 ? -14.753 10.565 13.508 1.00 94.56 209 ILE A C 1
ATOM 1591 O O . ILE A 1 209 ? -15.694 10.609 14.302 1.00 94.56 209 ILE A O 1
ATOM 1595 N N . SER A 1 210 ? -14.623 11.427 12.508 1.00 92.75 210 SER A N 1
ATOM 1596 C CA . SER A 1 210 ? -15.621 12.399 12.079 1.00 92.75 210 SER A CA 1
ATOM 1597 C C . SER A 1 210 ? -16.209 11.943 10.746 1.00 92.75 210 SER A C 1
ATOM 1599 O O . SER A 1 210 ? -15.517 11.928 9.721 1.00 92.75 210 SER A O 1
ATOM 1601 N N . ARG A 1 211 ? -17.487 11.553 10.767 1.00 90.81 211 ARG A N 1
ATOM 1602 C CA . ARG A 1 211 ? -18.207 10.968 9.630 1.00 90.81 211 ARG A CA 1
ATOM 1603 C C . ARG A 1 211 ? -19.307 11.906 9.142 1.00 90.81 211 ARG A C 1
ATOM 1605 O O . ARG A 1 211 ? -20.062 12.463 9.939 1.00 90.81 211 ARG A O 1
ATOM 1612 N N . SER A 1 212 ? -19.413 12.073 7.825 1.00 85.19 212 SER A N 1
ATOM 1613 C CA . SER A 1 212 ? -20.523 12.815 7.213 1.00 85.19 212 SER A CA 1
ATOM 1614 C C . SER A 1 212 ? -21.820 12.006 7.309 1.00 85.19 212 SER A C 1
ATOM 1616 O O . SER A 1 212 ? -21.807 10.811 7.011 1.00 85.19 212 SER A O 1
ATOM 1618 N N . LYS A 1 213 ? -22.944 12.635 7.682 1.00 69.12 213 LYS A N 1
ATOM 1619 C CA . LYS A 1 213 ? -24.249 11.952 7.803 1.00 69.12 213 LYS A CA 1
ATOM 1620 C C . LYS A 1 213 ? -24.697 11.241 6.518 1.00 69.12 213 LYS A C 1
ATOM 1622 O O . LYS A 1 213 ? -25.341 10.208 6.620 1.00 69.12 213 LYS A O 1
ATOM 1627 N N . ASN A 1 214 ? -24.281 11.720 5.346 1.00 61.12 214 ASN A N 1
ATOM 1628 C CA . ASN A 1 214 ? -24.689 11.159 4.050 1.00 61.12 214 ASN A CA 1
ATOM 1629 C C . ASN A 1 214 ? -23.830 9.968 3.580 1.00 61.12 214 ASN A C 1
ATOM 1631 O O . ASN A 1 214 ? -23.973 9.516 2.452 1.00 61.12 214 ASN A O 1
ATOM 1635 N N . SER A 1 215 ? -22.898 9.473 4.400 1.00 55.91 215 SER A N 1
ATOM 1636 C CA . SER A 1 215 ? -21.987 8.382 4.001 1.00 55.91 215 SER A CA 1
ATOM 1637 C C . SER A 1 215 ? -22.576 6.972 4.145 1.00 55.91 215 SER A C 1
ATOM 1639 O O . SER A 1 215 ? -21.887 6.004 3.836 1.00 55.91 215 SER A O 1
ATOM 1641 N N . PHE A 1 216 ? -23.826 6.843 4.603 1.00 51.19 216 PHE A N 1
ATOM 1642 C CA . PHE A 1 216 ? -24.499 5.549 4.770 1.00 51.19 216 PHE A CA 1
ATOM 1643 C C . PHE A 1 216 ? -25.262 5.058 3.526 1.00 51.19 216 PHE A C 1
ATOM 1645 O O . PHE A 1 216 ? -25.636 3.891 3.507 1.00 51.19 216 PHE A O 1
ATOM 1652 N N . ASP A 1 217 ? -25.427 5.885 2.486 1.00 42.44 217 ASP A N 1
ATOM 1653 C CA . ASP A 1 217 ? -26.348 5.585 1.373 1.00 42.44 217 ASP A CA 1
ATOM 1654 C C . ASP A 1 217 ? -25.661 5.218 0.041 1.00 42.44 217 ASP A C 1
ATOM 1656 O O . ASP A 1 217 ? -26.313 5.178 -0.997 1.00 42.44 217 ASP A O 1
ATOM 1660 N N . ILE A 1 218 ? -24.353 4.931 0.034 1.00 44.75 218 ILE A N 1
ATOM 1661 C CA . ILE A 1 218 ? -23.625 4.528 -1.187 1.00 44.75 218 ILE A CA 1
ATOM 1662 C C . ILE A 1 218 ? -23.104 3.092 -1.038 1.00 44.75 218 ILE A C 1
ATOM 1664 O O . ILE A 1 218 ? -21.901 2.880 -0.965 1.00 44.75 218 ILE A O 1
ATOM 1668 N N . GLU A 1 219 ? -24.003 2.113 -0.900 1.00 39.38 219 GLU A N 1
ATOM 1669 C CA . GLU A 1 219 ? -23.778 0.701 -1.280 1.00 39.38 219 GLU A CA 1
ATOM 1670 C C . GLU A 1 219 ? -25.068 -0.120 -1.089 1.00 39.38 219 GLU A C 1
ATOM 1672 O O . GLU A 1 219 ? -25.251 -0.821 -0.093 1.00 39.38 219 GLU A O 1
ATOM 1677 N N . ALA A 1 220 ? -25.972 -0.014 -2.063 1.00 32.22 220 ALA A N 1
ATOM 1678 C CA . ALA A 1 220 ? -26.960 -1.038 -2.395 1.00 32.22 220 ALA A CA 1
ATOM 1679 C C . ALA A 1 220 ? -27.415 -0.831 -3.851 1.00 32.22 220 ALA A C 1
ATOM 1681 O O . ALA A 1 220 ? -28.506 -0.327 -4.081 1.00 32.22 220 ALA A O 1
ATOM 1682 N N . ASP A 1 221 ? -26.540 -1.169 -4.800 1.00 32.22 221 ASP A N 1
ATOM 1683 C CA . ASP A 1 221 ? -26.884 -1.594 -6.167 1.00 32.22 221 ASP A CA 1
ATOM 1684 C C . ASP A 1 221 ? -25.786 -2.541 -6.681 1.00 32.22 221 ASP A C 1
ATOM 1686 O O . ASP A 1 221 ? -24.587 -2.202 -6.521 1.00 32.22 221 ASP A O 1
#

Secondary structure (DSSP, 8-state):
--HHHHHHHHHHHHHHHHHHHHHHHHHHHHHHHHHTHHHHSTTS-HHHHHHHHHHHHHHHHHHHHHHHHHS-HHHHHHHHHHHHHHHHHHHHHHHHHHHHHS-----TT-------------EEEEEEE---SSTT----EEEEE-S-TT--EEEEEE-TT-GGGGT--TTPEEEEETTEE--SHHHHHHHHHHHHHH--SS---EEEEEEEGGGGSS---

pLDDT: mean 73.26, std 18.93, range [32.22, 97.38]

Foldseek 3Di:
DPVPPVVVVVVVVVVVVVVVVVVVVVVCVVVVVLVCVCVVCVVPPPVVVVVSVVVVVCVVVVVLVVQCVPDDVVPSVVVNVVVVVVVVVVVVVVVVVCVVVPPPVPVPDPPPPVPDCDDDQQWDKDKFFDADADLPAAQAWDWDQDPPPQQFIFGQDGDPSHPVVVTDFGGKTWQDKQNHGDRDPVSVVVSQVVQSNVGHRVDGIITTITHRPPRPPPDDD

Radius of gyration: 26.53 Å; chains: 1; bounding box: 62×72×63 Å